Protein AF-A0AAX0WPV5-F1 (afdb_monomer)

Foldseek 3Di:
DVVVVVVVVVVVVVVVVVVVVVVVVVVVVVVVVLVVVVVVPPPPPLCLLVVCLVLLVVLLVLDDVVVSCPQSVQLSVLSVVSVVLSVVLVVDDDPVVNVVSVVVNVVSLVSNLPSCADQNWWRQPQLLSLCVRCVVPVPSSVVSQVSNCVSQNWWWWWAWDADPNWIWTKIAGPAQVVLVVLCVQLVVVVVVPAWDDDGRIITATWDQDPVRWTKGADPDLSSQVSNCLQQVVVSRVQWDDDSPGRMITGPDNCSPVVVSPGIIIGRGPLRRLLVQLLSQLLVLLVQCPVQPDCSHVVNHPPQVSLVSSLVSDPDPSADSVRSSVSSSVNNPDD

Nearest PDB structures (foldseek):
  2gsc-assembly1_D  TM=6.175E-01  e=5.224E+00  Xanthomonas campestris pv. campestris
  1qvx-assembly1_A  TM=4.210E-01  e=8.343E+00  Gallus gallus

Solvent-accessible surface area (backbone atoms only — not comparable to full-atom values): 17844 Å² total; per-residue (Å²): 123,75,68,61,56,55,51,51,52,50,52,51,50,49,52,49,50,50,48,50,46,49,49,49,47,51,46,48,47,44,50,51,48,44,52,53,40,62,74,66,57,70,86,63,46,87,52,59,69,48,74,42,50,66,57,54,49,56,52,44,74,64,38,60,74,81,64,23,59,78,58,50,46,58,51,53,52,44,41,51,50,49,48,52,54,41,58,53,57,78,73,59,92,48,77,67,60,52,53,55,51,52,50,52,49,51,55,46,51,51,51,44,37,53,65,55,32,46,84,88,43,27,31,40,64,54,54,47,50,42,53,70,67,22,66,93,36,65,65,62,33,52,53,52,53,48,50,47,32,73,63,64,28,52,57,33,34,38,26,52,40,79,55,98,90,43,40,22,44,32,39,37,36,88,38,54,68,61,37,51,52,48,31,64,72,31,46,53,68,76,50,62,92,63,53,49,77,55,86,33,28,41,32,39,58,31,47,69,45,98,84,67,26,54,28,36,72,42,98,35,46,67,41,39,51,40,44,34,58,57,45,40,33,74,84,47,66,47,51,47,66,54,91,92,42,32,43,42,30,42,64,56,70,63,37,72,38,54,90,78,65,37,49,48,24,31,38,21,60,40,59,36,42,49,51,48,16,45,50,47,12,41,54,50,31,48,36,22,68,68,58,77,50,77,55,2,64,90,71,31,60,66,70,59,54,27,48,53,11,26,59,65,41,88,57,82,68,53,53,72,69,54,35,40,52,53,9,43,54,43,59,74,50,134

Sequence (334 aa):
MVFQINVINKIAQWKVLDIIRLVLIELSYSFKVIRNLMDDTKLYSKSWITTYEPDLFALLHRLPHKSANSRIRPVLNIVRQIASAQTALSDSVTSELNTAHQKLLNDLYEQLRTSLTENNYGSTWFTRIIEGYCSGDHVLYKRLSHFIQGAIGPVIKLSECVRDKNKSLAIEFPDQEMRDIFLHRSGLNKETDSIILHENSVYLPAFLSKNQQLAVTFSTIKSKDNFIYLLNLDKTRLVASNTDDCTLYINDRRIHDTASKFHIAVLCPYFAERLKIQYVSHMLAQAYRDGTGFFSQTKFPIELAVKIASDASSSEAISMDEKTQIASYSFHRP

Radius of gyration: 24.56 Å; Cα contacts (8 Å, |Δi|>4): 423; chains: 1; bounding box: 92×39×59 Å

Organism: NCBI:txid28082

Seconda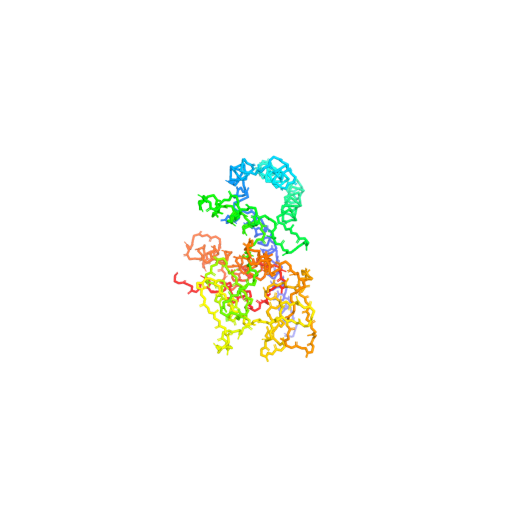ry structure (DSSP, 8-state):
-HHHHHHHHHHHHHHHHHHHHHHHHHHHHHHHHHHHHHTT-TTS-TTGGGGGHHHHHHHHHHS-HHHHHHHHHHHHHHHHHHHHHHHHHHT---HHHHHHHHHHHHHHHHHHHHHT-BTTTB-HHHHHHHHHHHTT-HHHHHHHHHHHHHHH--EEEEEEEEETTEEEEEEE-SSHHHHHHHHHHHSGGG-TTT-EEETTEEEEEEEE-TTS-EEEE-SSHHHHHHHHHHTT-TTTT-EEE-TT-SEEEE--GGGG-TTTT--EEEE-HHHHHHHHHHHHHHHHHHHHHTSSSTTSTTTS-HHHHHHHHHHT---TTS-HHHHHHHHHHHHT--

Mean predicted aligned error: 11.88 Å

pLDDT: mean 75.96, std 18.1, range [29.17, 94.94]

Structure (mmCIF, N/CA/C/O backbone):
data_AF-A0AAX0WPV5-F1
#
_entry.id   AF-A0AAX0WPV5-F1
#
loop_
_atom_site.group_PDB
_atom_site.id
_atom_site.type_symbol
_atom_site.label_atom_id
_atom_site.l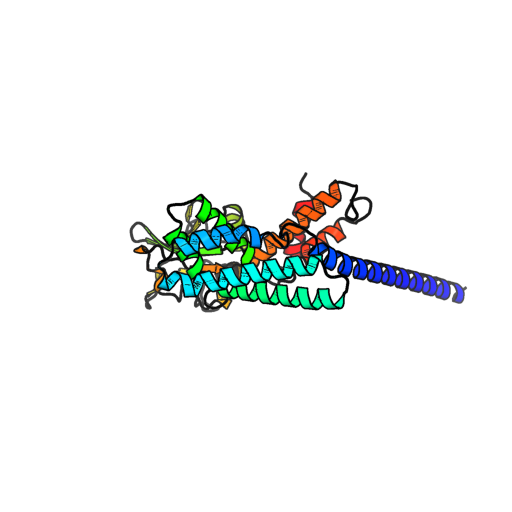abel_alt_id
_atom_site.label_comp_id
_atom_site.label_asym_id
_atom_site.label_entity_id
_atom_site.label_seq_id
_atom_site.pdbx_PDB_ins_code
_atom_site.Cartn_x
_atom_site.Cartn_y
_atom_site.Cartn_z
_atom_site.occupancy
_atom_site.B_iso_or_equiv
_atom_site.auth_seq_id
_atom_site.auth_comp_id
_atom_site.auth_asym_id
_atom_site.auth_atom_id
_atom_site.pdbx_PDB_model_num
ATOM 1 N N . MET A 1 1 ? 66.961 13.102 -8.261 1.00 42.97 1 MET A N 1
ATOM 2 C CA . MET A 1 1 ? 66.049 11.954 -8.034 1.00 42.97 1 MET A CA 1
ATOM 3 C C . MET A 1 1 ? 64.660 12.344 -7.501 1.00 42.97 1 MET A C 1
ATOM 5 O O . MET A 1 1 ? 63.698 11.684 -7.855 1.00 42.97 1 MET A O 1
ATOM 9 N N . VAL A 1 2 ? 64.506 13.434 -6.732 1.00 38.47 2 VAL A N 1
ATOM 10 C CA . VAL A 1 2 ? 63.206 13.858 -6.146 1.00 38.47 2 VAL A CA 1
ATOM 11 C C . VAL A 1 2 ? 62.229 14.505 -7.158 1.00 38.47 2 VAL A C 1
ATOM 13 O O . VAL A 1 2 ? 61.017 14.432 -6.986 1.00 38.47 2 VAL A O 1
ATOM 16 N N . PHE A 1 3 ? 62.718 15.071 -8.269 1.00 29.17 3 PHE A N 1
ATOM 17 C CA . PHE A 1 3 ? 61.868 15.736 -9.276 1.00 29.17 3 PHE A CA 1
ATOM 18 C C . PHE A 1 3 ? 61.110 14.772 -10.213 1.00 29.17 3 PHE A C 1
ATOM 20 O O . PHE A 1 3 ? 59.996 15.079 -10.629 1.00 29.17 3 PHE A O 1
ATOM 27 N N . GLN A 1 4 ? 61.661 13.588 -10.515 1.00 30.00 4 GLN A N 1
ATOM 28 C CA . GLN A 1 4 ? 61.007 12.613 -11.406 1.00 30.00 4 GLN A CA 1
ATOM 29 C C . GLN A 1 4 ? 59.853 11.860 -10.724 1.00 30.00 4 GLN A C 1
ATOM 31 O O . GLN A 1 4 ? 58.857 11.560 -11.376 1.00 30.00 4 GLN A O 1
ATOM 36 N N . ILE A 1 5 ? 59.924 11.640 -9.407 1.00 37.16 5 ILE A N 1
ATOM 37 C CA . ILE A 1 5 ? 58.858 10.972 -8.640 1.00 37.16 5 ILE A CA 1
ATOM 38 C C . ILE A 1 5 ? 57.610 11.868 -8.534 1.00 37.16 5 ILE A C 1
ATOM 40 O O . ILE A 1 5 ? 56.490 11.385 -8.675 1.00 37.16 5 ILE A O 1
ATOM 44 N N . ASN A 1 6 ? 57.782 13.188 -8.392 1.00 33.00 6 ASN A N 1
ATOM 45 C CA . ASN A 1 6 ? 56.657 14.132 -8.342 1.00 33.00 6 ASN A CA 1
ATOM 46 C C . ASN A 1 6 ? 55.953 14.322 -9.695 1.00 33.00 6 ASN A C 1
ATOM 48 O O . ASN A 1 6 ? 54.745 14.551 -9.723 1.00 33.00 6 ASN A O 1
ATOM 52 N N . VAL A 1 7 ? 56.674 14.199 -10.813 1.00 34.00 7 VAL A N 1
ATOM 53 C CA . VAL A 1 7 ? 56.083 14.267 -12.160 1.00 34.00 7 VAL A CA 1
ATOM 54 C C . VAL A 1 7 ? 55.335 12.973 -12.491 1.00 34.00 7 VAL A C 1
ATOM 56 O O . VAL A 1 7 ? 54.223 13.039 -13.005 1.00 34.00 7 VAL A O 1
ATOM 59 N N . ILE A 1 8 ? 55.866 11.807 -12.110 1.00 38.25 8 ILE A N 1
ATOM 60 C CA . ILE A 1 8 ? 55.182 10.517 -12.294 1.00 38.25 8 ILE A CA 1
ATOM 61 C C . ILE A 1 8 ? 53.931 10.422 -11.405 1.00 38.25 8 ILE A C 1
ATOM 63 O O . ILE A 1 8 ? 52.882 10.016 -11.898 1.00 38.25 8 ILE A O 1
ATOM 67 N N . ASN A 1 9 ? 53.983 10.893 -10.152 1.00 35.09 9 ASN A N 1
ATOM 68 C CA . ASN A 1 9 ? 52.801 10.952 -9.281 1.00 35.09 9 ASN A CA 1
ATOM 69 C C . ASN A 1 9 ? 51.746 11.958 -9.771 1.00 35.09 9 ASN A C 1
ATOM 71 O O . ASN A 1 9 ? 50.557 11.656 -9.705 1.00 35.09 9 ASN A O 1
ATOM 75 N N . LYS A 1 10 ? 52.143 13.112 -10.332 1.00 35.03 10 LYS A N 1
ATOM 76 C CA . LYS A 1 10 ? 51.195 14.055 -10.959 1.00 35.03 10 LYS A CA 1
ATOM 77 C C . LYS A 1 10 ? 50.574 13.504 -12.242 1.00 35.03 10 LYS A C 1
ATOM 79 O O . LYS A 1 10 ? 49.381 13.686 -12.442 1.00 35.03 10 LYS A O 1
ATOM 84 N N . ILE A 1 11 ? 51.340 12.809 -13.086 1.00 37.25 11 ILE A N 1
ATOM 85 C CA . ILE A 1 11 ? 50.827 12.176 -14.314 1.00 37.25 11 ILE A CA 1
ATOM 86 C C . ILE A 1 11 ? 49.910 10.992 -13.973 1.00 37.25 11 ILE A C 1
ATOM 88 O O . ILE A 1 11 ? 48.884 10.810 -14.626 1.00 37.25 11 ILE A O 1
ATOM 92 N N . ALA A 1 12 ? 50.224 10.220 -12.929 1.00 37.16 12 ALA A N 1
ATOM 93 C CA . ALA A 1 12 ? 49.352 9.165 -12.418 1.00 37.16 12 ALA A CA 1
ATOM 94 C C . ALA A 1 12 ? 48.056 9.738 -11.820 1.00 37.16 12 ALA A C 1
ATOM 96 O O . ALA A 1 12 ? 46.980 9.237 -12.125 1.00 37.16 12 ALA A O 1
ATOM 97 N N . GLN A 1 13 ? 48.127 10.833 -11.054 1.00 39.69 13 GLN A N 1
ATOM 98 C CA . GLN A 1 13 ? 46.942 11.524 -10.533 1.00 39.69 13 GLN A CA 1
ATOM 99 C C . GLN A 1 13 ? 46.086 12.155 -11.636 1.00 39.69 13 GLN A C 1
ATOM 101 O O . GLN A 1 13 ? 44.866 12.088 -11.545 1.00 39.69 13 GLN A O 1
ATOM 106 N N . TRP A 1 14 ? 46.688 12.714 -12.690 1.00 32.97 14 TRP A N 1
ATOM 107 C CA . TRP A 1 14 ? 45.954 13.240 -13.848 1.00 32.97 14 TRP A CA 1
ATOM 108 C C . TRP A 1 14 ? 45.282 12.130 -14.652 1.00 32.97 14 TRP A C 1
ATOM 110 O O . TRP A 1 14 ? 44.107 12.253 -14.967 1.00 32.97 14 TRP A O 1
ATOM 120 N N . LYS A 1 15 ? 45.961 10.998 -14.883 1.00 41.28 15 LYS A N 1
ATOM 121 C CA . LYS A 1 15 ? 45.339 9.823 -15.513 1.00 41.28 15 LYS A CA 1
ATOM 122 C C . LYS A 1 15 ? 44.215 9.234 -14.663 1.00 41.28 15 LYS A C 1
ATOM 124 O O . LYS A 1 15 ? 43.208 8.818 -15.216 1.00 41.28 15 LYS A O 1
ATOM 129 N N . VAL A 1 16 ? 44.346 9.228 -13.336 1.00 40.28 16 VAL A N 1
ATOM 130 C CA . VAL A 1 16 ? 43.274 8.794 -12.426 1.00 40.28 16 VAL A CA 1
ATOM 131 C C . VAL A 1 16 ? 42.113 9.789 -12.427 1.00 40.28 16 VAL A C 1
ATOM 133 O O . VAL A 1 16 ? 40.970 9.354 -12.451 1.00 40.28 16 VAL A O 1
ATOM 136 N N . LEU A 1 17 ? 42.361 11.101 -12.475 1.00 38.00 17 LEU A N 1
ATOM 137 C CA . LEU A 1 17 ? 41.306 12.111 -12.603 1.00 38.00 17 LEU A CA 1
ATOM 138 C C . LEU A 1 17 ? 40.612 12.072 -13.965 1.00 38.00 17 LEU A C 1
ATOM 140 O O . LEU A 1 17 ? 39.404 12.266 -14.007 1.00 38.00 17 LEU A O 1
ATOM 144 N N . ASP A 1 18 ? 41.337 11.792 -15.047 1.00 38.66 18 ASP A N 1
ATOM 145 C CA . ASP A 1 18 ? 40.772 11.625 -16.387 1.00 38.66 18 ASP A CA 1
ATOM 146 C C . ASP A 1 18 ? 40.001 10.312 -16.507 1.00 38.66 18 ASP A C 1
ATOM 148 O O . ASP A 1 18 ? 38.939 10.305 -17.116 1.00 38.66 18 ASP A O 1
ATOM 152 N N . ILE A 1 19 ? 40.451 9.231 -15.859 1.00 41.31 19 ILE A N 1
ATOM 153 C CA . ILE A 1 19 ? 39.684 7.984 -15.730 1.00 41.31 19 ILE A CA 1
ATOM 154 C C . ILE A 1 19 ? 38.452 8.207 -14.853 1.00 41.31 19 ILE A C 1
ATOM 156 O O . ILE A 1 19 ? 37.380 7.768 -15.227 1.00 41.31 19 ILE A O 1
ATOM 160 N N . ILE A 1 20 ? 38.545 8.933 -13.737 1.00 39.88 20 ILE A N 1
ATOM 161 C CA . ILE A 1 20 ? 37.387 9.275 -12.898 1.00 39.88 20 ILE A CA 1
ATOM 162 C C . ILE A 1 20 ? 36.438 10.212 -13.649 1.00 39.88 20 ILE A C 1
ATOM 164 O O . ILE A 1 20 ? 35.232 10.055 -13.525 1.00 39.88 20 ILE A O 1
ATOM 168 N N . ARG A 1 21 ? 36.935 11.148 -14.467 1.00 37.34 21 ARG A N 1
ATOM 169 C CA . ARG A 1 21 ? 36.109 11.989 -15.346 1.00 37.34 21 ARG A CA 1
ATOM 170 C C . ARG A 1 21 ? 35.470 11.183 -16.460 1.00 37.34 21 ARG A C 1
ATOM 172 O O . ARG A 1 21 ? 34.297 11.392 -16.705 1.00 37.34 21 ARG A O 1
ATOM 179 N N . LEU A 1 22 ? 36.192 10.270 -17.102 1.00 38.53 22 LEU A N 1
ATOM 180 C CA . LEU A 1 22 ? 35.651 9.359 -18.109 1.00 38.53 22 LEU A CA 1
ATOM 181 C C . LEU A 1 22 ? 34.633 8.416 -17.490 1.00 38.53 22 LEU A C 1
ATOM 183 O O . LEU A 1 22 ? 33.590 8.236 -18.084 1.00 38.53 22 LEU A O 1
ATOM 187 N N . VAL A 1 23 ? 34.870 7.913 -16.280 1.00 38.06 23 VAL A N 1
ATOM 188 C CA . VAL A 1 23 ? 33.927 7.104 -15.503 1.00 38.06 23 VAL A CA 1
ATOM 189 C C . VAL A 1 23 ? 32.752 7.950 -15.028 1.00 38.06 23 VAL A C 1
ATOM 191 O O . VAL A 1 23 ? 31.648 7.451 -15.032 1.00 38.06 23 VAL A O 1
ATOM 194 N N . LEU A 1 24 ? 32.909 9.230 -14.684 1.00 37.50 24 LEU A N 1
ATOM 195 C CA . LEU A 1 24 ? 31.797 10.132 -14.348 1.00 37.50 24 LEU A CA 1
ATOM 196 C C . LEU A 1 24 ? 31.027 10.598 -15.589 1.00 37.50 24 LEU A C 1
ATOM 198 O O . LEU A 1 24 ? 29.830 10.847 -15.500 1.00 37.50 24 LEU A O 1
ATOM 202 N N . ILE A 1 25 ? 31.677 10.707 -16.748 1.00 38.84 25 ILE A N 1
ATOM 203 C CA . ILE A 1 25 ? 31.059 11.003 -18.045 1.00 38.84 25 ILE A CA 1
ATOM 204 C C . ILE A 1 25 ? 30.333 9.763 -18.555 1.00 38.84 25 ILE A C 1
ATOM 206 O O . ILE A 1 25 ? 29.192 9.888 -18.958 1.00 38.84 25 ILE A O 1
ATOM 210 N N . GLU A 1 26 ? 30.923 8.576 -18.449 1.00 34.81 26 GLU A N 1
ATOM 211 C CA . GLU A 1 26 ? 30.300 7.274 -18.712 1.00 34.81 26 GLU A CA 1
ATOM 212 C C . GLU A 1 26 ? 29.212 6.965 -17.697 1.00 34.81 26 GLU A C 1
ATOM 214 O O . GLU A 1 26 ? 28.193 6.433 -18.089 1.00 34.81 26 GLU A O 1
ATOM 219 N N . LEU A 1 27 ? 29.356 7.329 -16.420 1.00 36.47 27 LEU A N 1
ATOM 220 C CA . LEU A 1 27 ? 28.308 7.186 -15.411 1.00 36.47 27 LEU A CA 1
ATOM 221 C C . LEU A 1 27 ? 27.224 8.229 -15.613 1.00 36.47 27 LEU A C 1
ATOM 223 O O . LEU A 1 27 ? 26.084 7.906 -15.362 1.00 36.47 27 LEU A O 1
ATOM 227 N N . SER A 1 28 ? 27.512 9.447 -16.075 1.00 33.16 28 SER A N 1
ATOM 228 C CA . SER A 1 28 ? 26.478 10.450 -16.377 1.00 33.16 28 SER A CA 1
ATOM 229 C C . SER A 1 28 ? 25.791 10.179 -17.710 1.00 33.16 28 SER A C 1
ATOM 231 O O . SER A 1 28 ? 24.582 10.360 -17.794 1.00 33.16 28 SER A O 1
ATOM 233 N N . TYR A 1 29 ? 26.503 9.655 -18.712 1.00 32.94 29 TYR A N 1
ATOM 234 C CA . TYR A 1 29 ? 25.915 9.064 -19.910 1.00 32.94 29 TYR A CA 1
ATOM 235 C C . TYR A 1 29 ? 25.139 7.818 -19.545 1.00 32.94 29 TYR A C 1
ATOM 237 O O . TYR A 1 29 ? 24.007 7.727 -19.967 1.00 32.94 29 TYR A O 1
ATOM 245 N N . SER A 1 30 ? 25.656 6.933 -18.698 1.00 34.72 30 SER A N 1
ATOM 246 C CA . SER A 1 30 ? 24.941 5.764 -18.195 1.00 34.72 30 SER A CA 1
ATOM 247 C C . SER A 1 30 ? 23.773 6.181 -17.328 1.00 34.72 30 SER A C 1
ATOM 249 O O . SER A 1 30 ? 22.752 5.565 -17.461 1.00 34.72 30 SER A O 1
ATOM 251 N N . PHE A 1 31 ? 23.814 7.246 -16.528 1.00 35.41 31 PHE A N 1
ATOM 252 C CA . PHE A 1 31 ? 22.669 7.754 -15.759 1.00 35.41 31 PHE A CA 1
ATOM 253 C C . PHE A 1 31 ? 21.648 8.431 -16.668 1.00 35.41 31 PHE A C 1
ATOM 255 O O . PHE A 1 31 ? 20.459 8.365 -16.396 1.00 35.41 31 PHE A O 1
ATOM 262 N N . LYS A 1 32 ? 22.080 9.062 -17.763 1.00 32.91 32 LYS A N 1
ATOM 263 C CA . LYS A 1 32 ? 21.205 9.650 -18.787 1.00 32.91 32 LYS A CA 1
ATOM 264 C C . LYS A 1 32 ? 20.606 8.569 -19.692 1.00 32.91 32 LYS A C 1
ATOM 266 O O . LYS A 1 32 ? 19.442 8.653 -20.044 1.00 32.91 32 LYS A O 1
ATOM 271 N N . VAL A 1 33 ? 21.371 7.523 -19.980 1.00 32.00 33 VAL A N 1
ATOM 272 C CA . VAL A 1 33 ? 21.002 6.305 -20.703 1.00 32.00 33 VAL A CA 1
ATOM 273 C C . VAL A 1 33 ? 20.174 5.396 -19.807 1.00 32.00 33 VAL A C 1
ATOM 275 O O . VAL A 1 33 ? 19.267 4.801 -20.333 1.00 32.00 33 VAL A O 1
ATOM 278 N N . ILE A 1 34 ? 20.376 5.359 -18.487 1.00 35.75 34 ILE A N 1
ATOM 279 C CA . ILE A 1 34 ? 19.562 4.688 -17.455 1.00 35.75 34 ILE A CA 1
ATOM 280 C C . ILE A 1 34 ? 18.308 5.501 -17.189 1.00 35.75 34 ILE A C 1
ATOM 282 O O . ILE A 1 34 ? 17.276 4.903 -16.976 1.00 35.75 34 ILE A O 1
ATOM 286 N N . ARG A 1 35 ? 18.332 6.836 -17.248 1.00 35.06 35 ARG A N 1
ATOM 287 C CA . ARG A 1 35 ? 17.113 7.657 -17.214 1.00 35.06 35 ARG A CA 1
ATOM 288 C C . ARG A 1 35 ? 16.289 7.434 -18.488 1.00 35.06 35 ARG A C 1
ATOM 290 O O . ARG A 1 35 ? 15.088 7.238 -18.385 1.00 35.06 35 ARG A O 1
ATOM 297 N N . ASN A 1 36 ? 16.942 7.336 -19.648 1.00 32.38 36 ASN A N 1
ATOM 298 C CA . ASN A 1 36 ? 16.298 6.981 -20.916 1.00 32.38 36 ASN A CA 1
ATOM 299 C C . ASN A 1 36 ? 15.910 5.485 -20.996 1.00 32.38 36 ASN A C 1
ATOM 301 O O . ASN A 1 36 ? 14.891 5.156 -21.580 1.00 32.38 36 ASN A O 1
ATOM 305 N N . LEU A 1 37 ? 16.656 4.575 -20.359 1.00 31.91 37 LEU A N 1
ATOM 306 C CA . LEU A 1 37 ? 16.320 3.151 -20.232 1.00 31.91 37 LEU A CA 1
ATOM 307 C C . LEU A 1 37 ? 15.259 2.943 -19.160 1.00 31.91 37 LEU A C 1
ATOM 309 O O . LEU A 1 37 ? 14.470 2.039 -19.320 1.00 31.91 37 LEU A O 1
ATOM 313 N N . MET A 1 38 ? 15.177 3.765 -18.112 1.00 33.25 38 MET A N 1
ATOM 314 C CA . MET A 1 38 ? 14.047 3.826 -17.171 1.00 33.25 38 MET A CA 1
ATOM 315 C C . MET A 1 38 ? 12.796 4.383 -17.844 1.00 33.25 38 MET A C 1
ATOM 317 O O . MET A 1 38 ? 11.688 4.034 -17.449 1.00 33.25 38 MET A O 1
ATOM 321 N N . ASP A 1 39 ? 12.964 5.196 -18.886 1.00 33.81 39 ASP A N 1
ATOM 322 C CA . ASP A 1 39 ? 11.876 5.567 -19.784 1.00 33.81 39 ASP A CA 1
ATOM 323 C C . ASP A 1 39 ? 11.448 4.419 -20.724 1.00 33.81 39 ASP A C 1
ATOM 325 O O . ASP A 1 39 ? 10.311 4.464 -21.201 1.00 33.81 39 ASP A O 1
ATOM 329 N N . ASP A 1 40 ? 12.285 3.380 -20.895 1.00 32.72 40 ASP A N 1
ATOM 330 C CA . ASP A 1 40 ? 12.083 2.214 -21.779 1.00 32.72 40 ASP A CA 1
ATOM 331 C C . ASP A 1 40 ? 12.004 0.834 -21.061 1.00 32.72 40 ASP A C 1
ATOM 333 O O . ASP A 1 40 ? 11.771 -0.196 -21.707 1.00 32.72 40 ASP A O 1
ATOM 337 N N . THR A 1 41 ? 12.137 0.754 -19.729 1.00 36.81 41 THR A N 1
ATOM 338 C CA . THR A 1 41 ? 12.151 -0.503 -18.954 1.00 36.81 41 THR A CA 1
ATOM 339 C C . THR A 1 41 ? 10.756 -0.871 -18.441 1.00 36.81 41 THR A C 1
ATOM 341 O O . THR A 1 41 ? 10.261 -0.476 -17.387 1.00 36.81 41 THR A O 1
ATOM 344 N N . LYS A 1 42 ? 10.112 -1.679 -19.276 1.00 42.50 42 LYS A N 1
ATOM 345 C CA . LYS A 1 42 ? 8.758 -2.230 -19.200 1.00 42.50 42 LYS A CA 1
ATOM 346 C C . LYS A 1 42 ? 8.497 -3.165 -17.992 1.00 42.50 42 LYS A C 1
ATOM 348 O O . LYS A 1 42 ? 8.613 -4.378 -18.141 1.00 42.50 42 LYS A O 1
ATOM 353 N N . LEU A 1 43 ? 8.018 -2.633 -16.857 1.00 34.56 43 LEU A N 1
ATOM 354 C CA . LEU A 1 43 ? 6.859 -3.199 -16.097 1.00 34.56 43 LEU A CA 1
ATOM 355 C C . LEU A 1 43 ? 5.753 -2.178 -15.911 1.00 34.56 43 LEU A C 1
ATOM 357 O O . LEU A 1 43 ? 4.622 -2.544 -15.618 1.00 34.56 43 LEU A O 1
ATOM 361 N N . TYR A 1 44 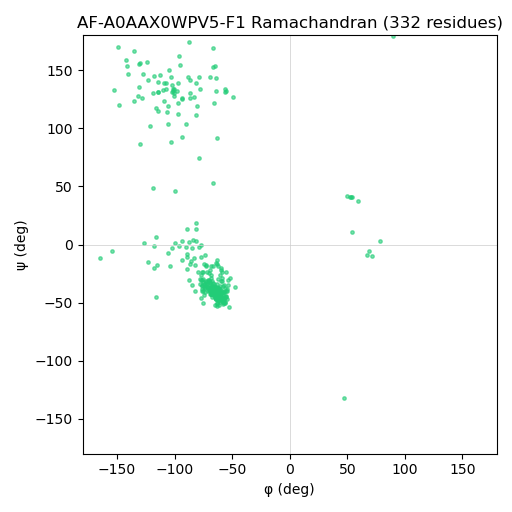? 6.053 -0.912 -16.143 1.00 41.75 44 TYR A N 1
ATOM 362 C CA . TYR A 1 44 ? 5.060 -0.005 -16.655 1.00 41.75 44 TYR A CA 1
ATOM 363 C C . TYR A 1 44 ? 5.413 0.151 -18.124 1.00 41.75 44 TYR A C 1
ATOM 365 O O . TYR A 1 44 ? 6.167 1.047 -18.494 1.00 41.75 44 TYR A O 1
ATOM 373 N N . SER A 1 45 ? 4.894 -0.728 -18.995 1.00 40.09 45 SER A N 1
ATOM 374 C CA . SER A 1 45 ? 4.697 -0.252 -20.366 1.00 40.09 45 SER A CA 1
ATOM 375 C C . SER A 1 45 ? 3.962 1.072 -20.204 1.00 40.09 45 SER A C 1
ATOM 377 O O . SER A 1 45 ? 2.988 1.118 -19.457 1.00 40.09 45 SER A O 1
ATOM 379 N N . LYS A 1 46 ? 4.437 2.168 -20.789 1.00 50.66 46 LYS A N 1
ATOM 380 C CA . LYS A 1 46 ? 3.723 3.452 -20.811 1.00 50.66 46 LYS A CA 1
ATOM 381 C C . LYS A 1 46 ? 2.446 3.309 -21.672 1.00 50.66 46 LYS A C 1
ATOM 383 O O . LYS A 1 46 ? 2.272 4.000 -22.653 1.00 50.66 46 LYS A O 1
ATOM 388 N N . SER A 1 47 ? 1.628 2.309 -21.367 1.00 54.94 47 SER A N 1
ATOM 389 C CA . SER A 1 47 ? 0.392 1.839 -21.985 1.00 54.94 47 SER A CA 1
ATOM 390 C C . SER A 1 47 ? -0.363 0.886 -21.041 1.00 54.94 47 SER A C 1
ATOM 392 O O . SER A 1 47 ? -1.522 0.583 -21.287 1.00 54.94 47 SER A O 1
ATOM 394 N N . TRP A 1 48 ? 0.239 0.414 -19.933 1.00 66.62 48 TRP A N 1
ATOM 395 C CA . TRP A 1 48 ? -0.423 -0.489 -18.981 1.00 66.62 48 TRP A CA 1
ATOM 396 C C . TRP A 1 48 ? -1.742 0.117 -18.492 1.00 66.62 48 TRP A C 1
ATOM 398 O O . TRP A 1 48 ? -2.756 -0.568 -18.402 1.00 66.62 48 TRP A O 1
ATOM 408 N N . ILE A 1 49 ? -1.748 1.432 -18.273 1.00 70.81 49 ILE A N 1
ATOM 409 C CA . ILE A 1 49 ? -2.902 2.162 -17.766 1.00 70.81 49 ILE A CA 1
ATOM 410 C C . ILE A 1 49 ? -4.057 2.228 -18.771 1.00 70.81 49 ILE A C 1
ATOM 412 O O . ILE A 1 49 ? -5.217 2.264 -18.370 1.00 70.81 49 ILE A O 1
ATOM 416 N N . THR A 1 50 ? -3.753 2.185 -20.072 1.00 69.38 50 THR A N 1
ATOM 417 C CA . THR A 1 50 ? -4.753 2.273 -21.145 1.00 69.38 50 THR A CA 1
ATOM 418 C C . THR A 1 50 ? -5.510 0.959 -21.315 1.00 69.38 50 THR A C 1
ATOM 420 O O . THR A 1 50 ? -6.672 0.965 -21.712 1.00 69.38 50 THR A O 1
ATOM 423 N N . THR A 1 51 ? -4.916 -0.164 -20.891 1.00 81.50 51 THR A N 1
ATOM 424 C CA . THR A 1 51 ? -5.594 -1.472 -20.864 1.00 81.50 51 THR A CA 1
ATOM 425 C C . THR A 1 51 ? -6.797 -1.522 -19.914 1.00 81.50 51 THR A C 1
ATOM 427 O O . THR A 1 51 ? -7.654 -2.387 -20.078 1.00 81.50 51 THR A O 1
ATOM 430 N N . TYR A 1 52 ? -6.914 -0.568 -18.980 1.00 83.88 52 TYR A N 1
ATOM 431 C CA . TYR A 1 52 ? -8.020 -0.487 -18.019 1.00 83.88 52 TYR A CA 1
ATOM 432 C C . TYR A 1 52 ? -9.150 0.448 -18.445 1.00 83.88 52 TYR A C 1
ATOM 434 O O . TYR A 1 52 ? -10.145 0.551 -17.729 1.00 83.88 52 TYR A O 1
ATOM 442 N N . GLU A 1 53 ? -9.054 1.116 -19.600 1.00 87.19 53 GLU A N 1
ATOM 443 C CA . GLU A 1 53 ? -10.153 1.947 -20.105 1.00 87.19 53 GLU A CA 1
ATOM 444 C C . GLU A 1 53 ? -11.480 1.159 -20.205 1.00 87.19 53 GLU A C 1
ATOM 446 O O . GLU A 1 53 ? -12.482 1.646 -19.668 1.00 87.19 53 GLU A O 1
ATOM 451 N N . PRO A 1 54 ? -11.524 -0.070 -20.768 1.00 89.56 54 PRO A N 1
ATOM 452 C CA . PRO A 1 54 ? -12.750 -0.871 -20.803 1.00 89.56 54 PRO A CA 1
ATOM 453 C C . PRO A 1 54 ? -13.296 -1.210 -19.410 1.00 89.56 54 PRO A C 1
ATOM 455 O O . PRO A 1 54 ? -14.510 -1.215 -19.208 1.00 89.56 54 PRO A O 1
ATOM 458 N N . ASP A 1 55 ? -12.417 -1.453 -18.435 1.00 90.50 55 ASP A N 1
ATOM 459 C CA . ASP A 1 55 ? -12.808 -1.775 -17.061 1.00 90.50 55 ASP A CA 1
ATOM 460 C C . ASP A 1 55 ? -13.389 -0.553 -16.334 1.00 90.50 55 ASP A C 1
ATOM 462 O O . ASP A 1 55 ? -14.401 -0.662 -15.637 1.00 90.50 55 ASP A O 1
ATOM 466 N N . LEU A 1 56 ? -12.808 0.634 -16.539 1.00 89.38 56 LEU A N 1
ATOM 467 C CA . LEU A 1 56 ? -13.342 1.895 -16.017 1.00 89.38 56 LEU A CA 1
ATOM 468 C C . LEU A 1 56 ? -14.696 2.240 -16.649 1.00 89.38 56 LEU A C 1
ATOM 470 O O . LEU A 1 56 ? -15.588 2.738 -15.958 1.00 89.38 56 LEU A O 1
ATOM 474 N N . PHE A 1 57 ? -14.886 1.933 -17.935 1.00 89.25 57 PHE A N 1
ATOM 475 C CA . PHE A 1 57 ? -16.192 2.021 -18.586 1.00 89.25 57 PHE A CA 1
ATOM 476 C C . PHE A 1 57 ? -17.202 1.041 -17.999 1.00 89.25 57 PHE A C 1
ATOM 478 O O . PHE A 1 57 ? -18.323 1.439 -17.679 1.00 89.25 57 PHE A O 1
ATOM 485 N N . ALA A 1 58 ? -16.815 -0.221 -17.815 1.00 89.50 58 ALA A N 1
ATOM 486 C CA . ALA A 1 58 ? -17.674 -1.226 -17.203 1.00 89.50 58 ALA A CA 1
ATOM 487 C C . ALA A 1 58 ? -18.111 -0.799 -15.792 1.00 89.50 58 ALA A C 1
ATOM 489 O O . ALA A 1 58 ? -19.286 -0.929 -15.449 1.00 89.50 58 ALA A O 1
ATOM 490 N N . LEU A 1 59 ? -17.200 -0.218 -15.002 1.00 88.94 59 LEU A N 1
ATOM 491 C CA . LEU A 1 59 ? -17.520 0.365 -13.700 1.00 88.94 59 LEU A CA 1
ATOM 492 C C . LEU A 1 59 ? -18.490 1.549 -13.822 1.00 88.94 59 LEU A C 1
ATOM 494 O O . LEU A 1 59 ? -19.472 1.615 -13.083 1.00 88.94 59 LEU A O 1
ATOM 498 N N . LEU A 1 60 ? -18.253 2.466 -14.766 1.00 88.06 60 LEU A N 1
ATOM 499 C CA . LEU A 1 60 ? -19.115 3.626 -15.004 1.00 88.06 60 LEU A CA 1
ATOM 500 C C . LEU A 1 60 ? -20.563 3.210 -15.311 1.00 88.06 60 LEU A C 1
ATOM 502 O O . LEU A 1 60 ? -21.491 3.826 -14.791 1.00 88.06 60 LEU A O 1
ATOM 506 N N . HIS A 1 61 ? -20.757 2.154 -16.107 1.00 86.69 61 HIS A N 1
ATOM 507 C CA . HIS A 1 61 ? -22.080 1.626 -16.459 1.00 86.69 61 HIS A CA 1
ATOM 508 C C . HIS A 1 61 ? -22.824 0.969 -15.289 1.00 86.69 61 HIS A C 1
ATOM 510 O O . HIS A 1 61 ? -24.049 0.877 -15.326 1.00 86.69 61 HIS A O 1
ATOM 516 N N . ARG A 1 62 ? -22.110 0.529 -14.247 1.00 86.75 62 ARG A N 1
ATOM 517 C CA . ARG A 1 62 ? -22.707 -0.070 -13.041 1.00 86.75 62 ARG A CA 1
ATOM 518 C C . ARG A 1 62 ? -23.121 0.961 -11.997 1.00 86.75 62 ARG A C 1
ATOM 520 O O . ARG A 1 62 ? -23.846 0.627 -11.063 1.00 86.75 62 ARG A O 1
ATOM 527 N N . LEU A 1 63 ? -22.656 2.200 -12.130 1.00 83.06 63 LEU A N 1
ATOM 528 C CA . LEU A 1 63 ? -22.901 3.252 -11.155 1.00 83.06 63 LEU A CA 1
ATOM 529 C C . LEU A 1 63 ? -24.203 4.018 -11.436 1.00 83.06 63 LEU A C 1
ATOM 531 O O . LEU A 1 63 ? -24.508 4.329 -12.589 1.00 83.06 63 LEU A O 1
ATOM 535 N N . PRO A 1 64 ? -24.938 4.444 -10.391 1.00 78.12 64 PRO A N 1
ATOM 536 C CA . PRO A 1 64 ? -26.070 5.350 -10.549 1.00 78.12 64 PRO A CA 1
ATOM 537 C C . PRO A 1 64 ? -25.643 6.645 -11.258 1.00 78.12 64 PRO A C 1
ATOM 539 O O . PRO A 1 64 ? -24.676 7.287 -10.833 1.00 78.12 64 PRO A O 1
ATOM 542 N N . HIS A 1 65 ? -26.389 7.079 -12.283 1.00 64.06 65 HIS A N 1
ATOM 543 C CA . HIS A 1 65 ? -26.023 8.188 -13.187 1.00 64.06 65 HIS A CA 1
ATOM 544 C C . HIS A 1 65 ? -25.523 9.477 -12.502 1.00 64.06 65 HIS A C 1
ATOM 546 O O . HIS A 1 65 ? -24.607 10.126 -13.013 1.00 64.06 65 HIS A O 1
ATOM 552 N N . LYS A 1 66 ? -26.081 9.859 -11.342 1.00 62.91 66 LYS A N 1
ATOM 553 C CA . LYS A 1 66 ? -25.644 11.052 -10.585 1.00 62.91 66 LYS A CA 1
ATOM 554 C C . LYS A 1 66 ? -24.278 10.878 -9.902 1.00 62.91 66 LYS A C 1
ATOM 556 O O . LYS A 1 66 ? -23.524 11.838 -9.808 1.00 62.91 66 LYS A O 1
ATOM 561 N N . SER A 1 67 ? -23.951 9.667 -9.451 1.00 59.31 67 SER A N 1
ATOM 562 C CA . SER A 1 67 ? -22.681 9.333 -8.782 1.00 59.31 67 SER A CA 1
ATOM 563 C C . SER A 1 67 ? -21.565 8.936 -9.757 1.00 59.31 67 SER A C 1
ATOM 565 O O . SER A 1 67 ? -20.396 9.231 -9.517 1.00 59.31 67 SER A O 1
ATOM 567 N N . ALA A 1 68 ? -21.934 8.335 -10.892 1.00 58.53 68 ALA A N 1
ATOM 568 C CA . ALA A 1 68 ? -21.024 7.903 -11.951 1.00 58.53 68 ALA A CA 1
ATOM 569 C C . ALA A 1 68 ? -20.268 9.086 -12.587 1.00 58.53 68 ALA A C 1
ATOM 571 O O . ALA A 1 68 ? -19.059 9.026 -12.824 1.00 58.53 68 ALA A O 1
ATOM 572 N N . ASN A 1 69 ? -20.987 10.188 -12.829 1.00 61.38 69 ASN A N 1
ATOM 573 C CA . ASN A 1 69 ? -20.491 11.318 -13.612 1.00 61.38 69 ASN A CA 1
ATOM 574 C C . ASN A 1 69 ? -19.436 12.172 -12.902 1.00 61.38 69 ASN A C 1
ATOM 576 O O . ASN A 1 69 ? -18.555 12.698 -13.576 1.00 61.38 69 ASN A O 1
ATOM 580 N N . SER A 1 70 ? -19.508 12.332 -11.579 1.00 70.81 70 SER A N 1
ATOM 581 C CA . SER A 1 70 ? -18.622 13.260 -10.863 1.00 70.81 70 SER A CA 1
ATOM 582 C C . SER A 1 70 ? -17.304 12.637 -10.410 1.00 70.81 70 SER A C 1
ATOM 584 O O . SER A 1 70 ? -16.357 13.376 -10.166 1.00 70.81 70 SER A O 1
ATOM 586 N N . ARG A 1 71 ? -17.222 11.303 -10.300 1.00 76.75 71 ARG A N 1
ATOM 587 C CA . ARG A 1 71 ? -16.060 10.632 -9.696 1.00 76.75 71 ARG A CA 1
ATOM 588 C C . ARG A 1 71 ? -15.268 9.734 -10.649 1.00 76.75 71 ARG A C 1
ATOM 590 O O . ARG A 1 71 ? -14.049 9.832 -10.686 1.00 76.75 71 ARG A O 1
ATOM 597 N N . ILE A 1 72 ? -15.928 8.906 -11.463 1.00 85.50 72 ILE A N 1
ATOM 598 C CA . ILE A 1 72 ? -15.231 7.990 -12.392 1.00 85.50 72 ILE A CA 1
ATOM 599 C C . ILE A 1 72 ? -14.874 8.671 -13.715 1.00 85.50 72 ILE A C 1
ATOM 601 O O . ILE A 1 72 ? -13.819 8.413 -14.287 1.00 85.50 72 ILE A O 1
ATOM 605 N N . ARG A 1 73 ? -15.721 9.584 -14.199 1.00 85.06 73 ARG A N 1
ATOM 606 C CA . ARG A 1 73 ? -15.494 10.283 -15.472 1.00 85.06 73 ARG A CA 1
ATOM 607 C C . ARG A 1 73 ? -14.196 11.111 -15.506 1.00 85.06 73 ARG A C 1
ATOM 609 O O . ARG A 1 73 ? -13.509 11.042 -16.523 1.00 85.06 73 ARG A O 1
ATOM 616 N N . PRO A 1 74 ? -13.805 11.833 -14.434 1.00 88.12 74 PRO A N 1
ATOM 617 C CA . PRO A 1 74 ? -12.493 12.478 -14.366 1.00 88.12 74 PRO A CA 1
ATOM 618 C C . PRO A 1 74 ? -11.333 11.482 -14.479 1.00 88.12 74 PRO A C 1
ATOM 620 O O . PRO A 1 74 ? -10.435 11.698 -15.285 1.00 88.12 74 PRO A O 1
ATOM 623 N N . VAL A 1 75 ? -11.396 10.357 -13.755 1.00 89.81 75 VAL A N 1
ATOM 624 C CA . VAL A 1 75 ? -10.381 9.286 -13.813 1.00 89.81 75 VAL A CA 1
ATOM 625 C C . VAL A 1 75 ? -10.239 8.754 -15.239 1.00 89.81 75 VAL A C 1
ATOM 627 O O . VAL A 1 75 ? -9.134 8.685 -15.769 1.00 89.81 75 VAL A O 1
ATOM 630 N N . LEU A 1 76 ? -11.361 8.452 -15.895 1.00 89.06 76 LEU A N 1
ATOM 631 C CA . LEU A 1 76 ? -11.389 7.987 -17.281 1.00 89.06 76 LEU A CA 1
ATOM 632 C C . LEU A 1 76 ? -10.771 9.011 -18.251 1.00 89.06 76 LEU A C 1
ATOM 634 O O . LEU A 1 76 ? -9.994 8.647 -19.131 1.00 89.06 76 LEU A O 1
ATOM 638 N N . ASN A 1 77 ? -11.094 10.296 -18.087 1.00 89.94 77 ASN A N 1
ATOM 639 C CA . ASN A 1 77 ? -10.530 11.362 -18.914 1.00 89.94 77 ASN A CA 1
ATOM 640 C C . ASN A 1 77 ? -9.013 11.483 -18.729 1.00 89.94 77 ASN A C 1
ATOM 642 O O . ASN A 1 77 ? -8.303 11.649 -19.718 1.00 89.94 77 ASN A O 1
ATOM 646 N N . ILE A 1 78 ? -8.514 11.361 -17.496 1.00 90.69 78 ILE A N 1
ATOM 647 C CA . ILE A 1 78 ? -7.074 11.380 -17.214 1.00 90.69 78 ILE A CA 1
ATOM 648 C C . ILE A 1 78 ? -6.387 10.181 -17.881 1.00 90.69 78 ILE A C 1
ATOM 650 O O . ILE A 1 78 ? -5.394 10.369 -18.577 1.00 90.69 78 ILE A O 1
ATOM 654 N N . VAL A 1 79 ? -6.944 8.968 -17.766 1.00 89.25 79 VAL A N 1
ATOM 655 C CA . VAL A 1 79 ? -6.397 7.761 -18.422 1.00 89.25 79 VAL A CA 1
ATOM 656 C C . VAL A 1 79 ? -6.297 7.936 -19.943 1.00 89.25 79 VAL A C 1
ATOM 658 O O . VAL A 1 79 ? -5.281 7.586 -20.540 1.00 89.25 79 VAL A O 1
ATOM 661 N N . ARG A 1 80 ? -7.301 8.553 -20.573 1.00 88.75 80 ARG A N 1
ATOM 662 C CA . ARG A 1 80 ? -7.290 8.862 -22.015 1.00 88.75 80 ARG A CA 1
ATOM 663 C C . ARG A 1 80 ? -6.252 9.911 -22.405 1.00 88.75 80 ARG A C 1
ATOM 665 O O . ARG A 1 80 ? -5.624 9.796 -23.457 1.00 88.75 80 ARG A O 1
ATOM 672 N N . GLN A 1 81 ? -6.065 10.932 -21.571 1.00 89.12 81 GLN A N 1
ATOM 673 C CA . GLN A 1 81 ? -5.023 11.938 -21.786 1.00 89.12 81 GLN A CA 1
ATOM 674 C C . GLN A 1 81 ? -3.631 11.319 -21.664 1.00 89.12 81 GLN A C 1
ATOM 676 O O . GLN A 1 81 ? -2.773 11.606 -22.495 1.00 89.12 81 GLN A O 1
ATOM 681 N N . ILE A 1 82 ? -3.433 10.409 -20.704 1.00 86.12 82 ILE A N 1
ATOM 682 C CA . ILE A 1 82 ? -2.194 9.637 -20.581 1.00 86.12 82 ILE A CA 1
ATOM 683 C C . ILE A 1 82 ? -1.966 8.805 -21.851 1.00 86.12 82 ILE A C 1
ATOM 685 O O . ILE A 1 82 ? -0.892 8.901 -22.435 1.00 86.12 82 ILE A O 1
ATOM 689 N N . ALA A 1 83 ? -2.979 8.078 -22.338 1.00 82.38 83 ALA A N 1
ATOM 690 C CA . ALA A 1 83 ? -2.888 7.297 -23.578 1.00 82.38 83 ALA A CA 1
ATOM 691 C C . ALA A 1 83 ? -2.458 8.150 -24.787 1.00 82.38 83 ALA A C 1
ATOM 693 O O . ALA A 1 83 ? -1.583 7.771 -25.570 1.00 82.38 83 ALA A O 1
ATOM 694 N N . SER A 1 84 ? -3.064 9.331 -24.914 1.00 82.25 84 SER A N 1
ATOM 695 C CA . SER A 1 84 ? -2.792 10.265 -26.008 1.00 82.25 84 SER A CA 1
ATOM 696 C C . SER A 1 84 ? -1.371 10.830 -25.918 1.00 82.25 84 SER A C 1
ATOM 698 O O . SER A 1 84 ? -0.645 10.838 -26.908 1.00 82.25 84 SER A O 1
ATOM 700 N N . ALA A 1 85 ? -0.942 11.240 -24.720 1.00 79.88 85 ALA A N 1
ATOM 701 C CA . ALA A 1 85 ? 0.404 11.757 -24.477 1.00 79.88 85 ALA A CA 1
ATOM 702 C C . ALA A 1 85 ? 1.492 10.686 -24.678 1.00 79.88 85 ALA A C 1
ATOM 704 O O . ALA A 1 85 ? 2.580 11.001 -25.153 1.00 79.88 85 ALA A O 1
ATOM 705 N N . GLN A 1 86 ? 1.198 9.421 -24.362 1.00 76.75 86 GLN A N 1
ATOM 706 C CA . GLN A 1 86 ? 2.103 8.290 -24.587 1.00 76.75 86 GLN A CA 1
ATOM 707 C C . GLN A 1 86 ? 2.296 7.991 -26.076 1.00 76.75 86 GLN A C 1
ATOM 709 O O . GLN A 1 86 ? 3.423 7.763 -26.504 1.00 76.75 86 GLN A O 1
ATOM 714 N N . THR A 1 87 ? 1.219 8.056 -26.862 1.00 73.38 87 THR A N 1
ATOM 715 C CA . THR A 1 87 ? 1.275 7.874 -28.324 1.00 73.38 87 THR A CA 1
ATOM 716 C C . THR A 1 87 ? 2.041 9.017 -28.998 1.00 73.38 87 THR A C 1
ATOM 718 O O . THR A 1 87 ? 2.830 8.793 -29.904 1.00 73.38 87 THR A O 1
ATOM 721 N N . ALA A 1 88 ? 1.877 10.252 -28.515 1.00 69.19 88 ALA A N 1
ATOM 722 C CA . ALA A 1 88 ? 2.621 11.398 -29.038 1.00 69.19 88 ALA A CA 1
ATOM 723 C C . ALA A 1 88 ? 4.131 11.336 -28.725 1.00 69.19 88 ALA A C 1
ATOM 725 O O . ALA A 1 88 ? 4.941 11.810 -29.519 1.00 69.19 88 ALA A O 1
ATOM 726 N N . LEU A 1 89 ? 4.520 10.738 -27.590 1.00 66.44 89 LEU A N 1
ATOM 727 C CA . LEU A 1 89 ? 5.924 10.590 -27.185 1.00 66.44 89 LEU A CA 1
ATOM 728 C C . LEU A 1 89 ? 6.688 9.585 -28.065 1.00 66.44 89 LEU A C 1
ATOM 730 O O . LEU A 1 89 ? 7.885 9.757 -28.276 1.00 66.44 89 LEU A O 1
ATOM 734 N N . SER A 1 90 ? 6.024 8.549 -28.593 1.00 60.88 90 SER A N 1
ATOM 735 C CA . SER A 1 90 ? 6.665 7.607 -29.525 1.00 60.88 90 SER A CA 1
ATOM 736 C C . SER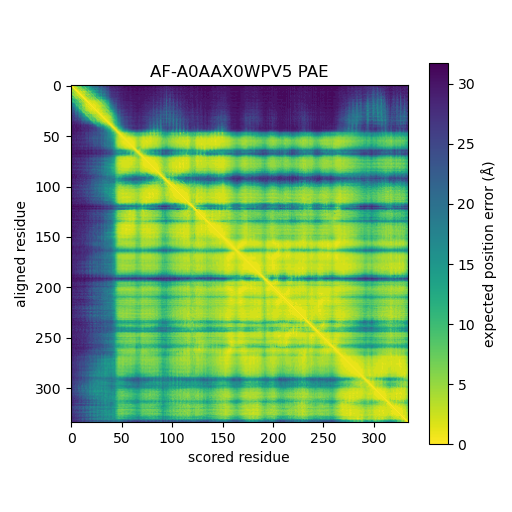 A 1 90 ? 7.006 8.231 -30.882 1.00 60.88 90 SER A C 1
ATOM 738 O O . SER A 1 90 ? 7.877 7.712 -31.577 1.00 60.88 90 SER A O 1
ATOM 740 N N . ASP A 1 91 ? 6.378 9.359 -31.221 1.00 55.75 91 ASP A N 1
ATOM 741 C CA . ASP A 1 91 ? 6.518 10.022 -32.519 1.00 55.75 91 ASP A CA 1
ATOM 742 C C . ASP A 1 91 ? 7.451 11.257 -32.474 1.00 55.75 91 ASP A C 1
ATOM 744 O O . ASP A 1 91 ? 7.709 11.878 -33.510 1.00 55.75 91 ASP A O 1
ATOM 748 N N . SER A 1 92 ? 7.982 11.646 -31.302 1.00 54.72 92 SER A N 1
ATOM 749 C CA . SER A 1 92 ? 8.757 12.889 -31.140 1.00 54.72 92 SER A CA 1
ATOM 750 C C . SER A 1 92 ? 10.278 12.720 -31.289 1.00 54.72 92 SER A C 1
ATOM 752 O O . SER A 1 92 ? 10.930 11.952 -30.586 1.00 54.72 92 SER A O 1
ATOM 754 N N . VAL A 1 93 ? 10.873 13.518 -32.187 1.00 54.31 93 VAL A N 1
ATOM 755 C CA . VAL A 1 93 ? 12.287 13.403 -32.614 1.00 54.31 93 VAL A CA 1
ATOM 756 C C . VAL A 1 93 ? 13.248 14.310 -31.818 1.00 54.31 93 VAL A C 1
ATOM 758 O O . VAL A 1 93 ? 14.463 14.129 -31.878 1.00 54.31 93 VAL A O 1
ATOM 761 N N . THR A 1 94 ? 12.753 15.289 -31.046 1.00 59.84 94 THR A N 1
ATOM 762 C CA . THR A 1 94 ? 13.605 16.312 -30.401 1.00 59.84 94 THR A CA 1
ATOM 763 C C . THR A 1 94 ? 13.617 16.248 -28.868 1.00 59.84 94 THR A C 1
ATOM 765 O O . THR A 1 94 ? 12.597 16.073 -28.202 1.00 59.84 94 THR A O 1
ATOM 768 N N . SER A 1 95 ? 14.805 16.458 -28.284 1.00 60.25 95 SER A N 1
ATOM 769 C CA . SER A 1 95 ? 15.064 16.364 -26.834 1.00 60.25 95 SER A CA 1
ATOM 770 C C . SER A 1 95 ? 14.234 17.331 -25.971 1.00 60.25 95 SER A C 1
ATOM 772 O O . SER A 1 95 ? 13.936 17.022 -24.815 1.00 60.25 95 SER A O 1
ATOM 774 N N . GLU A 1 96 ? 13.885 18.509 -26.491 1.00 61.91 96 GLU A N 1
ATOM 775 C CA . GLU A 1 96 ? 13.098 19.516 -25.763 1.00 61.91 96 GLU A CA 1
ATOM 776 C C . GLU A 1 96 ? 11.613 19.138 -25.703 1.00 61.91 96 GLU A C 1
ATOM 778 O O . GLU A 1 96 ? 10.992 19.243 -24.642 1.00 61.91 96 GLU A O 1
ATOM 783 N N . LEU A 1 97 ? 11.070 18.595 -26.802 1.00 62.88 97 LEU A N 1
ATOM 784 C CA . LEU A 1 97 ? 9.704 18.072 -26.844 1.00 62.88 97 LEU A CA 1
ATOM 785 C C . LEU A 1 97 ? 9.539 16.907 -25.864 1.00 62.88 97 LEU A C 1
ATOM 787 O O . LEU A 1 97 ? 8.540 16.857 -25.148 1.00 62.88 97 LEU A O 1
ATOM 791 N N . ASN A 1 98 ? 10.542 16.029 -25.774 1.00 67.81 98 ASN A N 1
ATOM 792 C CA . ASN A 1 98 ? 10.533 14.890 -24.852 1.00 67.81 98 ASN A CA 1
ATOM 793 C C . ASN A 1 98 ? 10.466 15.344 -23.386 1.00 67.81 98 ASN A C 1
ATOM 795 O O . ASN A 1 98 ? 9.729 14.766 -22.592 1.00 67.81 98 ASN A O 1
ATOM 799 N N . THR A 1 99 ? 11.169 16.423 -23.026 1.00 72.12 99 THR A N 1
ATOM 800 C CA . THR A 1 99 ? 11.153 16.958 -21.652 1.00 72.12 99 THR A CA 1
ATOM 801 C C . THR A 1 99 ? 9.786 17.550 -21.294 1.00 72.12 99 THR A C 1
ATOM 803 O O . THR A 1 99 ? 9.269 17.306 -20.202 1.00 72.12 99 THR A O 1
ATOM 806 N N . ALA A 1 100 ? 9.169 18.298 -22.216 1.00 74.19 100 ALA A N 1
ATOM 807 C CA . ALA A 1 100 ? 7.836 18.866 -22.018 1.00 74.19 100 ALA A CA 1
ATOM 808 C C . ALA A 1 100 ? 6.747 17.781 -21.920 1.00 74.19 100 ALA A C 1
ATOM 810 O O . ALA A 1 100 ? 5.888 17.854 -21.040 1.00 74.19 100 ALA A O 1
ATOM 811 N N . HIS A 1 101 ? 6.813 16.745 -22.762 1.00 75.88 101 HIS A N 1
ATOM 812 C CA . HIS A 1 101 ? 5.880 15.614 -22.717 1.00 75.88 101 HIS A CA 1
ATOM 813 C C . HIS A 1 101 ? 6.044 14.780 -21.445 1.00 75.88 101 HIS A C 1
ATOM 815 O O . HIS A 1 101 ? 5.047 14.400 -20.834 1.00 75.88 101 HIS A O 1
ATOM 821 N N . GLN A 1 102 ? 7.279 14.546 -20.994 1.00 76.38 102 GLN A N 1
ATOM 822 C CA . GLN A 1 102 ? 7.521 13.845 -19.735 1.00 76.38 102 GLN A CA 1
ATOM 823 C C . GLN A 1 102 ? 6.951 14.625 -18.543 1.00 76.38 102 GLN A C 1
ATOM 825 O O . GLN A 1 102 ? 6.358 14.035 -17.642 1.00 76.38 102 GLN A O 1
ATOM 830 N N . LYS A 1 103 ? 7.078 15.959 -18.552 1.00 81.81 103 LYS A N 1
ATOM 831 C CA . LYS A 1 103 ? 6.456 16.814 -17.535 1.00 81.81 103 LYS A CA 1
ATOM 832 C C . LYS A 1 103 ? 4.930 16.676 -17.545 1.00 81.81 103 LYS A C 1
ATOM 834 O O . LYS A 1 103 ? 4.353 16.434 -16.493 1.00 81.81 103 LYS A O 1
ATOM 839 N N . LEU A 1 104 ? 4.298 16.748 -18.720 1.00 85.62 104 LEU A N 1
ATOM 840 C CA . LEU A 1 104 ? 2.852 16.549 -18.863 1.00 85.62 104 LEU A CA 1
ATOM 841 C C . LEU A 1 104 ? 2.406 15.176 -18.336 1.00 85.62 104 LEU A C 1
ATOM 843 O O . LEU A 1 104 ? 1.414 15.087 -17.619 1.00 85.62 104 LEU A O 1
ATOM 847 N N . LEU A 1 105 ? 3.136 14.107 -18.667 1.00 82.62 105 LEU A N 1
ATOM 848 C CA . LEU A 1 105 ? 2.833 12.764 -18.171 1.00 82.62 105 LEU A CA 1
ATOM 849 C C . LEU A 1 105 ? 2.913 12.692 -16.646 1.00 82.62 105 LEU A C 1
ATOM 851 O O . LEU A 1 105 ? 2.007 12.145 -16.022 1.00 82.62 105 LEU A O 1
ATOM 855 N N . ASN A 1 106 ? 3.950 13.275 -16.043 1.00 81.88 106 ASN A N 1
ATOM 856 C CA . ASN A 1 106 ? 4.076 13.337 -14.587 1.00 81.88 106 ASN A CA 1
ATOM 857 C C . ASN A 1 106 ? 2.897 14.092 -13.953 1.00 81.88 106 ASN A C 1
ATOM 859 O O . ASN A 1 106 ? 2.303 13.598 -12.996 1.00 81.88 106 ASN A O 1
ATOM 863 N N . ASP A 1 107 ? 2.503 15.232 -14.529 1.00 85.81 107 ASP A N 1
ATOM 864 C CA . ASP A 1 107 ? 1.359 16.016 -14.054 1.00 85.81 107 ASP A CA 1
ATOM 865 C C . ASP A 1 107 ? 0.042 15.217 -14.154 1.00 85.81 107 ASP A C 1
ATOM 867 O O . ASP A 1 107 ? -0.799 15.280 -13.255 1.00 85.81 107 ASP A O 1
ATOM 871 N N . LEU A 1 108 ? -0.144 14.428 -15.219 1.00 88.19 108 LEU A N 1
ATOM 872 C CA . LEU A 1 108 ? -1.315 13.561 -15.393 1.00 88.19 108 LEU A CA 1
ATOM 873 C C . LEU A 1 108 ? -1.335 12.390 -14.403 1.00 88.19 108 LEU A C 1
ATOM 875 O O . LEU A 1 108 ? -2.397 12.063 -13.870 1.00 88.19 108 LEU A O 1
ATOM 879 N N . TYR A 1 109 ? -0.188 11.765 -14.125 1.00 83.62 109 TYR A N 1
ATOM 880 C CA . TYR A 1 109 ? -0.098 10.711 -13.112 1.00 83.62 109 TYR A CA 1
ATOM 881 C C . TYR A 1 109 ? -0.401 11.243 -11.708 1.00 83.62 109 TYR A C 1
ATOM 883 O O . TYR A 1 109 ? -1.124 10.590 -10.954 1.00 83.62 109 TYR A O 1
ATOM 891 N N . GLU A 1 110 ? 0.061 12.447 -11.369 1.00 83.25 110 GLU A N 1
ATOM 892 C CA . GLU A 1 110 ? -0.280 13.087 -10.092 1.00 83.25 110 GLU A CA 1
ATOM 893 C C . GLU A 1 110 ? -1.768 13.461 -10.007 1.00 83.25 110 GLU A C 1
ATOM 895 O O . GLU A 1 110 ? -2.411 13.248 -8.973 1.00 83.25 110 GLU A O 1
ATOM 900 N N . GLN A 1 111 ? -2.371 13.934 -11.103 1.00 87.06 111 GLN A N 1
ATOM 901 C CA . GLN A 1 111 ? -3.822 14.148 -11.170 1.00 87.06 111 GLN A CA 1
ATOM 902 C C . GLN A 1 111 ? -4.605 12.845 -10.989 1.00 87.06 111 GLN A C 1
ATOM 904 O O . GLN A 1 111 ? -5.620 12.826 -10.283 1.00 87.06 111 GLN A O 1
ATOM 909 N N . LEU A 1 112 ? -4.142 11.748 -11.595 1.00 86.81 112 LEU A N 1
ATOM 910 C CA . LEU A 1 112 ? -4.757 10.437 -11.426 1.00 86.81 112 LEU A CA 1
ATOM 911 C C . LEU A 1 112 ? -4.673 9.985 -9.969 1.00 86.81 112 LEU A C 1
ATOM 913 O O . LEU A 1 112 ? -5.687 9.605 -9.384 1.00 86.81 112 LEU A O 1
ATOM 917 N N . ARG A 1 113 ? -3.486 10.077 -9.365 1.00 81.56 113 ARG A N 1
ATOM 918 C CA . ARG A 1 113 ? -3.260 9.734 -7.960 1.00 81.56 113 ARG A CA 1
ATOM 919 C C . ARG A 1 113 ? -4.162 10.536 -7.029 1.00 81.56 113 ARG A C 1
ATOM 921 O O . ARG A 1 113 ? -4.805 9.966 -6.148 1.00 81.56 113 ARG A O 1
ATOM 928 N N . THR A 1 114 ? -4.251 11.843 -7.253 1.00 81.44 114 THR A N 1
ATOM 929 C CA . THR A 1 114 ? -5.124 12.737 -6.485 1.00 81.44 114 THR A CA 1
ATOM 930 C C . THR A 1 114 ? -6.589 12.353 -6.660 1.00 81.44 114 THR A C 1
ATOM 932 O O . THR A 1 114 ? -7.336 12.307 -5.689 1.00 81.44 114 THR A O 1
ATOM 935 N N . SER A 1 115 ? -7.001 12.000 -7.879 1.00 85.94 115 SER A N 1
ATOM 936 C CA . SER A 1 115 ? -8.372 11.564 -8.143 1.00 85.94 115 SER A CA 1
ATOM 937 C C . SER A 1 115 ? -8.695 10.264 -7.407 1.00 85.94 115 SER A C 1
ATOM 939 O O . SER A 1 115 ? -9.757 10.155 -6.810 1.00 85.94 115 SER A O 1
ATOM 941 N N . LEU A 1 116 ? -7.780 9.293 -7.379 1.00 82.69 116 LEU A N 1
ATOM 942 C CA . LEU A 1 116 ? -7.985 7.987 -6.739 1.00 82.69 116 LEU A CA 1
ATOM 943 C C . LEU A 1 116 ? -7.870 8.006 -5.200 1.00 82.69 116 LEU A C 1
ATOM 945 O O . LEU A 1 116 ? -8.045 6.964 -4.556 1.00 82.69 116 LEU A O 1
ATOM 949 N N . THR A 1 117 ? -7.602 9.167 -4.596 1.00 77.75 117 THR A N 1
ATOM 950 C CA . THR A 1 117 ? -7.419 9.334 -3.146 1.00 77.75 117 THR A CA 1
ATOM 951 C C . THR A 1 117 ? -8.376 10.374 -2.548 1.00 77.75 117 THR A C 1
ATOM 953 O O . THR A 1 117 ? -8.916 11.233 -3.235 1.00 77.75 117 THR A O 1
ATOM 956 N N . GLU A 1 118 ? -8.639 10.277 -1.244 1.00 73.06 118 GLU A N 1
ATOM 957 C CA . GLU A 1 118 ? -9.242 11.320 -0.412 1.00 73.06 118 GLU A CA 1
ATOM 958 C C . GLU A 1 118 ? -8.155 11.893 0.511 1.00 73.06 118 GLU A C 1
ATOM 960 O O . GLU A 1 118 ? -7.358 11.145 1.086 1.00 73.06 118 GLU A O 1
ATOM 965 N N . ASN A 1 119 ? -8.144 13.218 0.694 1.00 62.97 119 ASN A N 1
ATOM 966 C CA . ASN A 1 119 ? -7.263 13.912 1.647 1.00 62.97 119 ASN A CA 1
ATOM 967 C C . ASN A 1 119 ? -5.767 13.579 1.473 1.00 62.97 119 ASN A C 1
ATOM 969 O O . ASN A 1 119 ? -5.033 13.405 2.444 1.00 62.97 119 ASN A O 1
ATOM 973 N N . ASN A 1 120 ? -5.326 13.500 0.217 1.00 54.28 120 ASN A N 1
ATOM 974 C CA . ASN A 1 120 ? -3.947 13.297 -0.233 1.00 54.28 120 ASN A CA 1
ATOM 975 C C . ASN A 1 120 ? -3.281 11.942 0.067 1.00 54.28 120 ASN A C 1
ATOM 977 O O . ASN A 1 120 ? -2.216 11.717 -0.497 1.00 54.28 120 ASN A O 1
ATOM 981 N N . TYR A 1 121 ? -3.847 11.026 0.870 1.00 58.00 121 TYR A N 1
ATOM 982 C CA . TYR A 1 121 ? -3.140 9.770 1.223 1.00 58.00 121 TYR A CA 1
ATOM 983 C C . TYR A 1 121 ? -4.028 8.562 1.593 1.00 58.00 121 TYR A C 1
ATOM 985 O O . TYR A 1 121 ? -3.495 7.466 1.783 1.00 58.00 121 TYR A O 1
ATOM 993 N N . GLY A 1 122 ? -5.356 8.723 1.682 1.00 60.50 122 GLY A N 1
ATOM 994 C CA . GLY A 1 122 ? -6.293 7.605 1.864 1.00 60.50 122 GLY A CA 1
ATOM 995 C C . GLY A 1 122 ? -7.039 7.271 0.566 1.00 60.50 122 GLY A C 1
ATOM 996 O O . GLY A 1 122 ? -7.266 8.166 -0.231 1.00 60.50 122 GLY A O 1
ATOM 997 N N . SER A 1 123 ? -7.445 6.025 0.308 1.00 62.75 123 SER A N 1
ATOM 998 C CA . SER A 1 123 ? -8.204 5.638 -0.908 1.00 62.75 123 SER A CA 1
ATOM 999 C C . SER A 1 123 ? -9.585 5.063 -0.581 1.00 62.75 123 SER A C 1
ATOM 1001 O O . SER A 1 123 ? -9.967 3.984 -1.032 1.00 62.75 123 SER A O 1
ATOM 1003 N N . THR A 1 124 ? -10.354 5.748 0.264 1.00 66.94 124 THR A N 1
ATOM 1004 C CA . THR A 1 124 ? -11.607 5.171 0.768 1.00 66.94 124 THR A CA 1
ATOM 1005 C C . THR A 1 124 ? -12.713 5.161 -0.288 1.00 66.94 124 THR A C 1
ATOM 1007 O O . THR A 1 124 ? -13.484 4.213 -0.352 1.00 66.94 124 THR A O 1
ATOM 1010 N N . TRP A 1 125 ? -12.819 6.162 -1.167 1.00 77.69 125 TRP A N 1
ATOM 1011 C CA . TRP A 1 125 ? -13.968 6.220 -2.079 1.00 77.69 125 TRP A CA 1
ATOM 1012 C C . TRP A 1 125 ? -13.895 5.254 -3.260 1.00 77.69 125 TRP A C 1
ATOM 1014 O O . TRP A 1 125 ? -14.900 4.620 -3.580 1.00 77.69 125 TRP A O 1
ATOM 1024 N N . PHE A 1 126 ? -12.745 5.168 -3.933 1.00 79.69 126 PHE A N 1
ATOM 1025 C CA . PHE A 1 126 ? -12.630 4.405 -5.176 1.00 79.69 126 PHE A CA 1
ATOM 1026 C C . PHE A 1 126 ? -12.632 2.904 -4.878 1.00 79.69 126 PHE A C 1
ATOM 1028 O O . PHE A 1 126 ? -13.355 2.151 -5.529 1.00 79.69 126 PHE A O 1
ATOM 1035 N N . THR A 1 127 ? -11.935 2.486 -3.814 1.00 80.00 127 THR A N 1
ATOM 1036 C CA . THR A 1 127 ? -11.992 1.101 -3.322 1.00 80.00 127 THR A CA 1
ATOM 1037 C C . THR A 1 127 ? -13.408 0.710 -2.896 1.00 80.00 127 THR A C 1
ATOM 1039 O O . THR A 1 127 ? -13.892 -0.326 -3.339 1.00 80.00 127 THR A O 1
ATOM 1042 N N . ARG A 1 128 ? -14.136 1.571 -2.167 1.00 79.81 128 ARG A N 1
ATOM 1043 C CA . ARG A 1 128 ? -15.545 1.323 -1.804 1.00 79.81 128 ARG A CA 1
ATOM 1044 C C . ARG A 1 128 ? -16.478 1.228 -3.004 1.00 79.81 128 ARG A C 1
ATOM 1046 O O . ARG A 1 128 ? -17.416 0.439 -2.982 1.00 79.81 128 ARG A O 1
ATOM 1053 N N . ILE A 1 129 ? -16.263 2.038 -4.040 1.00 81.44 129 ILE A N 1
ATOM 1054 C CA . ILE A 1 129 ? -17.054 1.942 -5.270 1.00 81.44 129 ILE A CA 1
ATOM 1055 C C . ILE A 1 129 ? -16.810 0.595 -5.954 1.00 81.44 129 ILE A C 1
ATOM 1057 O O . ILE A 1 129 ? -17.765 -0.071 -6.343 1.00 81.44 129 ILE A O 1
ATOM 1061 N N . ILE A 1 130 ? -15.557 0.163 -6.063 1.00 84.81 130 ILE A N 1
ATOM 1062 C CA . ILE A 1 130 ? -15.237 -1.134 -6.664 1.00 84.81 130 ILE A CA 1
ATOM 1063 C C . ILE A 1 130 ? -15.815 -2.278 -5.826 1.00 84.81 130 ILE A C 1
ATOM 1065 O O . ILE A 1 130 ? -16.480 -3.153 -6.365 1.00 84.81 130 ILE A O 1
ATOM 1069 N N . GLU A 1 131 ? -15.645 -2.259 -4.507 1.00 81.88 131 GLU A N 1
ATOM 1070 C CA . GLU A 1 131 ? -16.205 -3.286 -3.624 1.00 81.88 131 GLU A CA 1
ATOM 1071 C C . GLU A 1 131 ? -17.738 -3.319 -3.664 1.00 81.88 131 GLU A C 1
ATOM 1073 O O . GLU A 1 131 ? -18.333 -4.391 -3.762 1.00 81.88 131 GLU A O 1
ATOM 1078 N N . GLY A 1 132 ? -18.390 -2.155 -3.646 1.00 82.00 132 GLY A N 1
ATOM 1079 C CA . GLY A 1 132 ? -19.848 -2.057 -3.653 1.00 82.00 132 GLY A CA 1
ATOM 1080 C C . GLY A 1 132 ? -20.480 -2.493 -4.975 1.00 82.00 132 GLY A C 1
ATOM 1081 O O . GLY A 1 132 ? -21.475 -3.215 -4.968 1.00 82.00 132 GLY A O 1
ATOM 1082 N N . TYR A 1 133 ? -19.899 -2.090 -6.109 1.00 85.19 133 TYR A N 1
ATOM 1083 C CA . TYR A 1 133 ? -20.509 -2.256 -7.437 1.00 85.19 133 TYR A CA 1
ATOM 1084 C C . TYR A 1 133 ? -19.867 -3.362 -8.295 1.00 85.19 133 TYR A C 1
ATOM 1086 O O . TYR A 1 133 ? -20.399 -3.712 -9.353 1.00 85.19 133 TYR A O 1
ATOM 1094 N N . CYS A 1 134 ? -18.755 -3.956 -7.851 1.00 85.38 134 CYS A N 1
ATOM 1095 C CA . CYS A 1 134 ? -18.112 -5.100 -8.510 1.00 85.38 134 CYS A CA 1
ATOM 1096 C C . CYS A 1 134 ? -18.094 -6.375 -7.655 1.00 85.38 134 CYS A C 1
ATOM 1098 O O . CYS A 1 134 ? -17.529 -7.367 -8.100 1.00 85.38 134 CYS A O 1
ATOM 1100 N N . SER A 1 135 ? -18.740 -6.405 -6.483 1.00 77.00 135 SER A N 1
ATOM 1101 C CA . SER A 1 135 ? -18.789 -7.596 -5.611 1.00 77.00 135 SER A CA 1
ATOM 1102 C C . SER A 1 135 ? -19.276 -8.874 -6.311 1.00 77.00 135 SER A C 1
ATOM 1104 O O . SER A 1 135 ? -18.773 -9.953 -6.012 1.00 77.00 135 SER A O 1
ATOM 1106 N N . GLY A 1 136 ? -20.210 -8.760 -7.262 1.00 81.62 136 GLY A N 1
ATOM 1107 C CA . GLY A 1 136 ? -20.718 -9.882 -8.065 1.00 81.62 136 GLY A CA 1
ATOM 1108 C C . GLY A 1 136 ? -19.889 -10.238 -9.308 1.00 81.62 136 GLY A C 1
ATOM 1109 O O . GLY A 1 136 ? -20.228 -11.188 -10.005 1.00 81.62 136 GLY A O 1
ATOM 1110 N N . ASP A 1 137 ? -18.825 -9.491 -9.614 1.00 89.19 137 ASP A N 1
ATOM 1111 C CA . ASP A 1 137 ? -17.913 -9.755 -10.733 1.00 89.19 137 ASP A CA 1
ATOM 1112 C C . ASP A 1 137 ? -16.467 -9.718 -10.236 1.00 89.19 137 ASP A C 1
ATOM 1114 O O . ASP A 1 137 ? -15.773 -8.696 -10.291 1.00 89.19 137 ASP A O 1
ATOM 1118 N N . HIS A 1 138 ? -16.014 -10.868 -9.743 1.00 86.88 138 HIS A N 1
ATOM 1119 C CA . HIS A 1 138 ? -14.681 -11.027 -9.172 1.00 86.88 138 HIS A CA 1
ATOM 1120 C C . HIS A 1 138 ? -13.554 -10.720 -10.167 1.00 86.88 138 HIS A C 1
ATOM 1122 O O . HIS A 1 138 ? -12.466 -10.317 -9.752 1.00 86.88 138 HIS A O 1
ATOM 1128 N N . VAL A 1 139 ? -13.795 -10.881 -11.473 1.00 89.81 139 VAL A N 1
ATOM 1129 C CA . VAL A 1 139 ? -12.779 -10.628 -12.497 1.00 89.81 139 VAL A CA 1
ATOM 1130 C C . VAL A 1 139 ? -12.598 -9.125 -12.691 1.00 89.81 139 VAL A C 1
ATOM 1132 O O . VAL A 1 139 ? -11.468 -8.638 -12.620 1.00 89.81 139 VAL A O 1
ATOM 1135 N N . LEU A 1 140 ? -13.694 -8.382 -12.880 1.00 88.94 140 LEU A N 1
ATOM 1136 C CA . LEU A 1 140 ? -13.645 -6.924 -12.992 1.00 88.94 140 LEU A CA 1
ATOM 1137 C C . LEU A 1 140 ? -13.108 -6.290 -11.705 1.00 88.94 140 LEU A C 1
ATOM 1139 O O . LEU A 1 140 ? -12.255 -5.407 -11.775 1.00 88.94 140 LEU A O 1
ATOM 1143 N N . TYR A 1 141 ? -13.551 -6.781 -10.542 1.00 88.44 141 TYR A N 1
ATOM 1144 C CA . TYR A 1 141 ? -13.022 -6.368 -9.242 1.00 88.44 141 TYR A CA 1
ATOM 1145 C C . TYR A 1 141 ? -11.495 -6.496 -9.206 1.00 88.44 141 TYR A C 1
ATOM 1147 O O . TYR A 1 141 ? -10.802 -5.512 -8.963 1.00 88.44 141 TYR A O 1
ATOM 1155 N N . LYS A 1 142 ? -10.956 -7.678 -9.540 1.00 86.12 142 LYS A N 1
ATOM 1156 C CA . LYS A 1 142 ? -9.510 -7.936 -9.510 1.00 86.12 142 LYS A CA 1
ATOM 1157 C C . LYS A 1 142 ? -8.733 -7.021 -10.460 1.00 86.12 142 LYS A C 1
ATOM 1159 O O . LYS A 1 142 ? -7.687 -6.502 -10.073 1.00 86.12 142 LYS A O 1
ATOM 1164 N N . ARG A 1 143 ? -9.228 -6.801 -11.684 1.00 88.62 143 ARG A N 1
ATOM 1165 C CA . ARG A 1 143 ? -8.564 -5.909 -12.651 1.00 88.62 143 ARG A CA 1
ATOM 1166 C C . ARG A 1 143 ? -8.584 -4.452 -12.191 1.00 88.62 143 ARG A C 1
ATOM 1168 O O . ARG A 1 143 ? -7.550 -3.794 -12.237 1.00 88.62 143 ARG A O 1
ATOM 1175 N N . LEU A 1 144 ? -9.706 -3.967 -11.664 1.00 88.25 144 LEU A N 1
ATOM 1176 C CA . LEU A 1 144 ? -9.802 -2.610 -11.119 1.00 88.25 144 LEU A CA 1
ATOM 1177 C C . LEU A 1 144 ? -8.957 -2.425 -9.848 1.00 88.25 144 LEU A C 1
ATOM 1179 O O . LEU A 1 144 ? -8.344 -1.374 -9.673 1.00 88.25 144 LEU A O 1
ATOM 1183 N N . SER A 1 145 ? -8.854 -3.440 -8.986 1.00 83.62 145 SER A N 1
ATOM 1184 C CA . SER A 1 145 ? -7.915 -3.431 -7.857 1.00 83.62 145 SER A CA 1
ATOM 1185 C C . SER A 1 145 ? -6.464 -3.347 -8.331 1.00 83.62 145 SER A C 1
ATOM 1187 O O . SER A 1 145 ? -5.690 -2.571 -7.774 1.00 83.62 145 SER A O 1
ATOM 1189 N N . HIS A 1 146 ? -6.101 -4.083 -9.385 1.00 83.06 146 HIS A N 1
ATOM 1190 C CA . HIS A 1 146 ? -4.764 -4.012 -9.974 1.00 83.06 146 HIS A CA 1
ATOM 1191 C C . HIS A 1 146 ? -4.486 -2.640 -10.609 1.00 83.06 146 HIS A C 1
ATOM 1193 O O . HIS A 1 146 ? -3.400 -2.096 -10.429 1.00 83.06 146 HIS A O 1
ATOM 1199 N N . PHE A 1 147 ? -5.484 -2.029 -11.258 1.00 85.75 147 PHE A N 1
ATOM 1200 C CA . PHE A 1 147 ? -5.399 -0.651 -11.745 1.00 85.75 147 PHE A CA 1
ATOM 1201 C C . PHE A 1 147 ? -5.068 0.343 -10.626 1.00 85.75 147 PHE A C 1
ATOM 1203 O O . PHE A 1 147 ? -4.132 1.128 -10.767 1.00 85.75 147 PHE A O 1
ATOM 1210 N N . ILE A 1 148 ? -5.790 0.286 -9.499 1.00 82.00 148 ILE A N 1
ATOM 1211 C CA . ILE A 1 148 ? -5.501 1.141 -8.337 1.00 82.00 148 ILE A CA 1
ATOM 1212 C C . ILE A 1 148 ? -4.070 0.911 -7.867 1.00 82.00 148 ILE A C 1
ATOM 1214 O O . ILE A 1 148 ? -3.313 1.865 -7.717 1.00 82.00 148 ILE A O 1
ATOM 1218 N N . GLN A 1 149 ? -3.692 -0.351 -7.655 1.00 78.69 149 GLN A N 1
ATOM 1219 C CA . GLN A 1 149 ? -2.376 -0.687 -7.120 1.00 78.69 149 GLN A CA 1
ATOM 1220 C C . GLN A 1 149 ? -1.241 -0.222 -8.035 1.00 78.69 149 GLN A C 1
ATOM 1222 O O . GLN A 1 149 ? -0.234 0.276 -7.541 1.00 78.69 149 GLN A O 1
ATOM 1227 N N . GLY A 1 150 ? -1.416 -0.305 -9.355 1.00 75.19 150 GLY A N 1
ATOM 1228 C CA . GLY A 1 150 ? -0.454 0.247 -10.306 1.00 75.19 150 GLY A CA 1
ATOM 1229 C C . GLY A 1 150 ? -0.420 1.780 -10.315 1.00 75.19 150 GLY A C 1
ATOM 1230 O O . GLY A 1 150 ? 0.635 2.366 -10.533 1.00 75.19 150 GLY A O 1
ATOM 1231 N N . ALA A 1 151 ? -1.552 2.447 -10.064 1.00 78.12 151 ALA A N 1
ATOM 1232 C CA . ALA A 1 151 ? -1.650 3.905 -10.139 1.00 78.12 151 ALA A CA 1
ATOM 1233 C C . ALA A 1 151 ? -1.151 4.609 -8.869 1.00 78.12 151 ALA A C 1
ATOM 1235 O O . ALA A 1 151 ? -0.512 5.656 -8.956 1.00 78.12 151 ALA A O 1
ATOM 1236 N N . ILE A 1 152 ? -1.461 4.066 -7.688 1.00 75.00 152 ILE A N 1
ATOM 1237 C CA . ILE A 1 152 ? -1.187 4.721 -6.396 1.00 75.00 152 ILE A CA 1
ATOM 1238 C C . ILE A 1 152 ? -0.400 3.849 -5.411 1.00 75.00 152 ILE A C 1
ATOM 1240 O O . ILE A 1 152 ? -0.096 4.301 -4.307 1.00 75.00 152 ILE A O 1
ATOM 1244 N N . GLY A 1 153 ? -0.023 2.636 -5.817 1.00 77.00 153 GLY A N 1
ATOM 1245 C CA . GLY A 1 153 ? 0.699 1.674 -4.993 1.00 77.00 153 GLY A CA 1
ATOM 1246 C C . GLY A 1 153 ? -0.214 0.748 -4.180 1.00 77.00 153 GLY A C 1
ATOM 1247 O O . GLY A 1 153 ? -1.443 0.852 -4.240 1.00 77.00 153 GLY A O 1
ATOM 1248 N N . PRO A 1 154 ? 0.382 -0.175 -3.405 1.00 80.88 154 PRO A N 1
ATOM 1249 C CA . PRO A 1 154 ? -0.352 -1.110 -2.562 1.00 80.88 154 PRO A CA 1
ATOM 1250 C C . PRO A 1 154 ? -1.289 -0.398 -1.585 1.00 80.88 154 PRO A C 1
ATOM 1252 O O . PRO A 1 154 ? -0.901 0.556 -0.907 1.00 80.88 154 PRO A O 1
ATOM 1255 N N . VAL A 1 155 ? -2.521 -0.898 -1.505 1.00 84.06 155 VAL A N 1
ATOM 1256 C CA . VAL A 1 155 ? -3.561 -0.367 -0.623 1.00 84.06 155 VAL A CA 1
ATOM 1257 C C . VAL A 1 155 ? -3.746 -1.314 0.551 1.00 84.06 155 VAL A C 1
ATOM 1259 O O . VAL A 1 155 ? -4.117 -2.468 0.354 1.00 84.06 155 VAL A O 1
ATOM 1262 N N . ILE A 1 156 ? -3.518 -0.814 1.763 1.00 89.50 156 ILE A N 1
ATOM 1263 C CA . ILE A 1 156 ? -3.771 -1.549 3.007 1.00 89.50 156 ILE A CA 1
ATOM 1264 C C . ILE A 1 156 ? -5.089 -1.047 3.582 1.00 89.50 156 ILE A C 1
ATOM 1266 O O . ILE A 1 156 ? -5.321 0.161 3.624 1.00 89.50 156 ILE A O 1
ATOM 1270 N N . LYS A 1 157 ? -5.971 -1.947 4.015 1.00 90.56 157 LYS A N 1
ATOM 1271 C CA . LYS A 1 157 ? -7.269 -1.559 4.580 1.00 90.56 157 LYS A CA 1
ATOM 1272 C C . LYS A 1 157 ? -7.230 -1.649 6.096 1.00 90.56 157 LYS 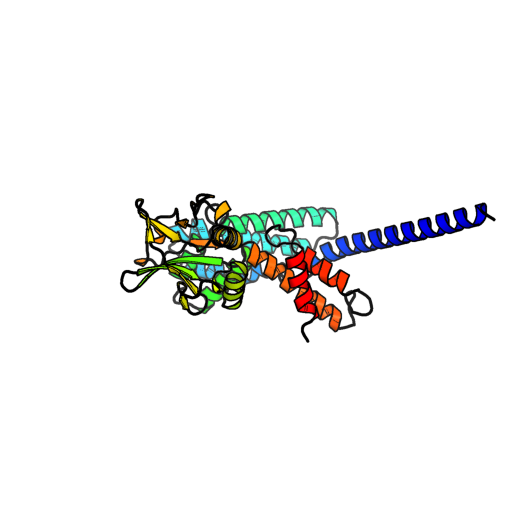A C 1
ATOM 1274 O O . LYS A 1 157 ? -6.832 -2.668 6.650 1.00 90.56 157 LYS A O 1
ATOM 1279 N N . LEU A 1 158 ? -7.685 -0.591 6.754 1.00 92.06 158 LEU A N 1
ATOM 1280 C CA . LEU A 1 158 ? -7.860 -0.521 8.199 1.00 92.06 158 LEU A CA 1
ATOM 1281 C C . LEU A 1 158 ? -9.352 -0.520 8.520 1.00 92.06 158 LEU A C 1
ATOM 1283 O O . LEU A 1 158 ? -10.079 0.347 8.040 1.00 92.06 158 LEU A O 1
ATOM 1287 N N . SER A 1 159 ? -9.821 -1.459 9.331 1.00 92.50 159 SER A N 1
ATOM 1288 C CA . SER A 1 159 ? -11.229 -1.528 9.745 1.00 92.50 159 SER A CA 1
ATOM 1289 C C . SER A 1 159 ? -11.362 -1.968 11.199 1.00 92.50 159 SER A C 1
ATOM 1291 O O . SER A 1 159 ? -10.448 -2.568 11.766 1.00 92.50 159 SER A O 1
ATOM 1293 N N . GLU A 1 160 ? -12.497 -1.663 11.826 1.00 93.94 160 GLU A N 1
ATOM 1294 C CA . GLU A 1 160 ? -12.847 -2.294 13.095 1.00 93.94 160 GLU A CA 1
ATOM 1295 C C . GLU A 1 160 ? -13.380 -3.709 12.833 1.00 93.94 160 GLU A C 1
ATOM 1297 O O . GLU A 1 160 ? -14.251 -3.921 11.991 1.00 93.94 160 GLU A O 1
ATOM 1302 N N . CYS A 1 161 ? -12.903 -4.680 13.606 1.00 91.62 161 CYS A N 1
ATOM 1303 C CA . CYS A 1 161 ? -13.508 -5.999 13.705 1.00 91.62 161 CYS A CA 1
ATOM 1304 C C . CYS A 1 161 ? -14.055 -6.198 15.120 1.00 91.62 161 CYS A C 1
ATOM 1306 O O . CYS A 1 161 ? -13.350 -5.955 16.099 1.00 91.62 161 CYS A O 1
ATOM 1308 N N . VAL A 1 162 ? -15.305 -6.653 15.230 1.00 89.94 162 VAL A N 1
ATOM 1309 C CA . VAL A 1 162 ? -15.927 -7.005 16.511 1.00 89.94 162 VAL A CA 1
ATOM 1310 C C . VAL A 1 162 ? -16.246 -8.495 16.506 1.00 89.94 162 VAL A C 1
ATOM 1312 O O . VAL A 1 162 ? -17.052 -8.951 15.697 1.00 89.94 162 VAL A O 1
ATOM 1315 N N . ARG A 1 163 ? -15.625 -9.252 17.414 1.00 83.75 163 ARG A N 1
ATOM 1316 C CA . ARG A 1 163 ? -15.903 -10.680 17.639 1.00 83.75 163 ARG A CA 1
ATOM 1317 C C . ARG A 1 163 ? -16.081 -10.919 19.129 1.00 83.75 163 ARG A C 1
ATOM 1319 O O . ARG A 1 163 ? -15.250 -10.482 19.915 1.00 83.75 163 ARG A O 1
ATOM 1326 N N . ASP A 1 164 ? -17.181 -11.558 19.521 1.00 81.50 164 ASP A N 1
ATOM 1327 C CA . ASP A 1 164 ? -17.465 -11.931 20.916 1.00 81.50 164 ASP A CA 1
ATOM 1328 C C . ASP A 1 164 ? -17.283 -10.784 21.928 1.00 81.50 164 ASP A C 1
ATOM 1330 O O . ASP A 1 164 ? -16.748 -10.963 23.018 1.00 81.50 164 ASP A O 1
ATOM 1334 N N . LYS A 1 165 ? -17.743 -9.579 21.553 1.00 81.00 165 LYS A N 1
ATOM 1335 C CA . LYS A 1 165 ? -17.602 -8.303 22.294 1.00 81.00 165 LYS A CA 1
ATOM 1336 C C . LYS A 1 165 ? -16.180 -7.732 22.370 1.00 81.00 165 LYS A C 1
ATOM 1338 O O . LYS A 1 165 ? -16.032 -6.590 22.803 1.00 81.00 165 LYS A O 1
ATOM 1343 N N . ASN A 1 166 ? -15.170 -8.449 21.888 1.00 87.75 166 ASN A N 1
ATOM 1344 C CA . ASN A 1 166 ? -13.818 -7.931 21.733 1.00 87.75 166 ASN A CA 1
ATOM 1345 C C . ASN A 1 166 ? -13.705 -7.123 20.441 1.00 87.75 166 ASN A C 1
ATOM 1347 O O . ASN A 1 166 ? -14.256 -7.490 19.400 1.00 87.75 166 ASN A O 1
ATOM 1351 N N . LYS A 1 167 ? -12.991 -6.002 20.530 1.00 91.88 167 LYS A N 1
ATOM 1352 C CA . LYS A 1 167 ? -12.702 -5.123 19.401 1.00 91.88 167 LYS A CA 1
ATOM 1353 C C . LYS A 1 167 ? -11.274 -5.342 18.945 1.00 91.88 167 LYS A C 1
ATOM 1355 O O . LYS A 1 167 ? -10.370 -5.553 19.753 1.00 91.88 167 LYS A O 1
ATOM 1360 N N . SER A 1 168 ? -11.065 -5.262 17.644 1.00 94.19 168 SER A N 1
ATOM 1361 C CA . SER A 1 168 ? -9.739 -5.321 17.052 1.00 94.19 168 SER A CA 1
ATOM 1362 C C . SER A 1 168 ? -9.631 -4.329 15.908 1.00 94.19 168 SER A C 1
ATOM 1364 O O . SER A 1 168 ? -10.597 -4.099 15.180 1.00 94.19 168 SER A O 1
ATOM 1366 N N . LEU A 1 169 ? -8.441 -3.766 15.731 1.00 94.69 169 LEU A N 1
ATOM 1367 C CA . LEU A 1 169 ? -8.063 -3.111 14.492 1.00 94.69 169 LEU A CA 1
ATOM 1368 C C . LEU A 1 169 ? -7.624 -4.200 13.513 1.00 94.69 169 LEU A C 1
ATOM 1370 O O . LEU A 1 169 ? -6.596 -4.845 13.722 1.00 94.69 169 LEU A O 1
ATOM 1374 N N . ALA A 1 170 ? -8.418 -4.414 12.471 1.00 94.62 170 ALA A N 1
ATOM 1375 C CA . ALA A 1 170 ? -8.076 -5.294 11.368 1.00 94.62 170 ALA A CA 1
ATOM 1376 C C . ALA A 1 170 ? -7.269 -4.521 10.321 1.00 94.62 170 ALA A C 1
ATOM 1378 O O . ALA A 1 170 ? -7.662 -3.430 9.901 1.00 94.62 170 ALA A O 1
ATOM 1379 N N . ILE A 1 171 ? -6.150 -5.107 9.911 1.00 94.94 171 ILE A N 1
ATOM 1380 C CA . ILE A 1 171 ? -5.217 -4.575 8.921 1.00 94.94 171 ILE A CA 1
ATOM 1381 C C . ILE A 1 171 ? -5.124 -5.606 7.803 1.00 94.94 171 ILE A C 1
ATOM 1383 O O . ILE A 1 171 ? -4.472 -6.636 7.969 1.00 94.94 171 ILE A O 1
ATOM 1387 N N . GLU A 1 172 ? -5.799 -5.349 6.690 1.00 93.88 172 GLU A N 1
ATOM 1388 C CA . GLU A 1 172 ? -5.848 -6.241 5.528 1.00 93.88 172 GLU A CA 1
ATOM 1389 C C . GLU A 1 172 ? -4.828 -5.784 4.482 1.00 93.88 172 GLU A C 1
ATOM 1391 O O . GLU A 1 172 ? -4.870 -4.648 3.997 1.00 93.88 172 GLU A O 1
ATOM 1396 N N . PHE A 1 173 ? -3.909 -6.683 4.138 1.00 92.06 173 PHE A N 1
ATOM 1397 C CA . PHE A 1 173 ? -2.885 -6.485 3.121 1.00 92.06 173 PHE A CA 1
ATOM 1398 C C . PHE A 1 173 ? -3.340 -7.061 1.771 1.00 92.06 173 PHE A C 1
ATOM 1400 O O . PHE A 1 173 ? -4.132 -8.007 1.741 1.00 92.06 173 PHE A O 1
ATOM 1407 N N . PRO A 1 174 ? -2.815 -6.547 0.641 1.00 86.00 174 PRO A N 1
ATOM 1408 C CA . PRO A 1 174 ? -3.089 -7.115 -0.681 1.00 86.00 174 PRO A CA 1
ATOM 1409 C C . PRO A 1 174 ? -2.736 -8.602 -0.797 1.00 86.00 174 PRO A C 1
ATOM 1411 O O . PRO A 1 174 ? -3.459 -9.364 -1.439 1.00 86.00 174 PRO A O 1
ATOM 1414 N N . ASP A 1 175 ? -1.638 -9.008 -0.162 1.00 87.81 175 ASP A N 1
ATOM 1415 C CA . ASP A 1 175 ? -1.120 -10.368 -0.172 1.00 87.81 175 ASP A CA 1
ATOM 1416 C C . ASP A 1 175 ? -0.391 -10.708 1.140 1.00 87.81 175 ASP A C 1
ATOM 1418 O O . ASP A 1 175 ? -0.137 -9.854 1.999 1.00 87.81 175 ASP A O 1
ATOM 1422 N N . GLN A 1 176 ? -0.079 -11.994 1.294 1.00 90.88 176 GLN A N 1
ATOM 1423 C CA . GLN A 1 176 ? 0.585 -12.523 2.477 1.00 90.88 176 GLN A CA 1
ATOM 1424 C C . GLN A 1 176 ? 2.045 -12.052 2.589 1.00 90.88 176 GLN A C 1
ATOM 1426 O O . GLN A 1 176 ? 2.528 -11.842 3.700 1.00 90.88 176 GLN A O 1
ATOM 1431 N N . GLU A 1 177 ? 2.747 -11.849 1.470 1.00 90.00 177 GLU A N 1
ATOM 1432 C CA . GLU A 1 177 ? 4.148 -11.411 1.478 1.00 90.00 177 GLU A CA 1
ATOM 1433 C C . GLU A 1 177 ? 4.268 -10.016 2.108 1.00 90.00 177 GLU A C 1
ATOM 1435 O O . GLU A 1 177 ? 5.097 -9.796 2.994 1.00 90.00 177 GLU A O 1
ATOM 1440 N N . MET A 1 178 ? 3.394 -9.084 1.721 1.00 90.62 178 MET A N 1
ATOM 1441 C CA . MET A 1 178 ? 3.348 -7.742 2.300 1.00 90.62 178 MET A CA 1
ATOM 1442 C C . MET A 1 178 ? 2.996 -7.767 3.786 1.00 90.62 178 MET A C 1
ATOM 1444 O O . MET A 1 178 ? 3.628 -7.049 4.565 1.00 90.62 178 MET A O 1
ATOM 1448 N N . ARG A 1 179 ? 2.036 -8.610 4.192 1.00 93.19 179 ARG A N 1
ATOM 1449 C CA . ARG A 1 179 ? 1.698 -8.826 5.608 1.00 93.19 179 ARG A CA 1
ATOM 1450 C C . ARG A 1 179 ? 2.928 -9.278 6.397 1.00 93.19 179 ARG A C 1
ATOM 1452 O O . ARG A 1 179 ? 3.216 -8.737 7.462 1.00 93.19 179 ARG A O 1
ATOM 1459 N N . ASP A 1 180 ? 3.673 -10.244 5.873 1.00 92.00 180 ASP A N 1
ATOM 1460 C CA . ASP A 1 180 ? 4.822 -10.831 6.563 1.00 92.00 180 ASP A CA 1
ATOM 1461 C C . ASP A 1 180 ? 5.994 -9.845 6.654 1.00 92.00 180 ASP A C 1
ATOM 1463 O O . ASP A 1 180 ? 6.619 -9.712 7.712 1.00 92.00 180 ASP A O 1
ATOM 1467 N N . ILE A 1 181 ? 6.239 -9.069 5.592 1.00 90.44 181 ILE A N 1
ATOM 1468 C CA . ILE A 1 181 ? 7.199 -7.956 5.612 1.00 90.44 181 ILE A CA 1
ATOM 1469 C C . ILE A 1 181 ? 6.784 -6.918 6.657 1.00 90.44 181 ILE A C 1
ATOM 1471 O O . ILE A 1 181 ? 7.620 -6.488 7.455 1.00 90.44 181 ILE A O 1
ATOM 1475 N N . PHE A 1 182 ? 5.508 -6.526 6.684 1.00 92.25 182 PHE A N 1
ATOM 1476 C CA . PHE A 1 182 ? 4.992 -5.577 7.666 1.00 92.25 182 PHE A CA 1
ATOM 1477 C C . PHE A 1 182 ? 5.221 -6.068 9.096 1.00 92.25 182 PHE A C 1
ATOM 1479 O O . PHE A 1 182 ? 5.752 -5.329 9.926 1.00 92.25 182 PHE A O 1
ATOM 1486 N N . LEU A 1 183 ? 4.859 -7.316 9.387 1.00 91.56 183 LEU A N 1
ATOM 1487 C CA . LEU A 1 183 ? 5.018 -7.926 10.705 1.00 91.56 183 LEU A CA 1
ATOM 1488 C C . LEU A 1 183 ? 6.487 -7.976 11.138 1.00 91.56 183 LEU A C 1
ATOM 1490 O O . LEU A 1 183 ? 6.808 -7.636 12.276 1.00 91.56 183 LEU A O 1
ATOM 1494 N N . HIS A 1 184 ? 7.386 -8.337 10.220 1.00 89.06 184 HIS A N 1
ATOM 1495 C CA . HIS A 1 184 ? 8.821 -8.361 10.481 1.00 89.06 184 HIS A CA 1
ATOM 1496 C C . HIS A 1 184 ? 9.390 -6.960 10.757 1.00 89.06 184 HIS A C 1
ATOM 1498 O O . HIS A 1 184 ? 10.187 -6.785 11.678 1.00 89.06 184 HIS A O 1
ATOM 1504 N N . ARG A 1 185 ? 8.982 -5.955 9.970 1.00 86.75 185 ARG A N 1
ATOM 1505 C CA . ARG A 1 185 ? 9.500 -4.579 10.065 1.00 86.75 185 ARG A CA 1
ATOM 1506 C C . ARG A 1 185 ? 8.932 -3.798 11.242 1.00 86.75 185 ARG A C 1
ATOM 1508 O O . ARG A 1 185 ? 9.667 -3.054 11.886 1.00 86.75 185 ARG A O 1
ATOM 1515 N N . SER A 1 186 ? 7.650 -3.977 11.537 1.00 87.31 186 SER A N 1
ATOM 1516 C CA . SER A 1 186 ? 7.000 -3.359 12.697 1.00 87.31 186 SER A CA 1
ATOM 1517 C C . SER A 1 186 ? 7.483 -3.964 14.017 1.00 87.31 186 SER A C 1
ATOM 1519 O O . SER A 1 186 ? 7.447 -3.291 15.042 1.00 87.31 186 SER A O 1
ATOM 1521 N N . GLY A 1 187 ? 7.968 -5.212 13.996 1.00 84.81 187 GLY A N 1
ATOM 1522 C CA . GLY A 1 187 ? 8.342 -5.961 15.195 1.00 84.81 187 GLY A CA 1
ATOM 1523 C C . GLY A 1 187 ? 7.145 -6.558 15.937 1.00 84.81 187 GLY A C 1
ATOM 1524 O O . GLY A 1 187 ? 7.337 -7.201 16.965 1.00 84.81 187 GLY A O 1
ATOM 1525 N N . LEU A 1 188 ? 5.931 -6.400 15.397 1.00 84.12 188 LEU A N 1
ATOM 1526 C CA . LEU A 1 188 ? 4.691 -6.918 15.972 1.00 84.12 188 LEU A CA 1
ATOM 1527 C C . LEU A 1 188 ? 4.678 -8.446 16.066 1.00 84.12 188 LEU A C 1
ATOM 1529 O O . LEU A 1 188 ? 4.105 -9.004 16.990 1.00 84.12 188 LEU A O 1
ATOM 1533 N N . ASN A 1 189 ? 5.373 -9.149 15.170 1.00 75.00 189 ASN A N 1
ATOM 1534 C CA . ASN A 1 189 ? 5.510 -10.606 15.258 1.00 75.00 189 ASN A CA 1
ATOM 1535 C C . ASN A 1 189 ? 6.246 -11.105 16.512 1.00 75.00 189 ASN A C 1
ATOM 1537 O O . ASN A 1 189 ? 6.216 -12.301 16.776 1.00 75.00 189 ASN A O 1
ATOM 1541 N N . LYS A 1 190 ? 6.928 -10.227 17.256 1.00 69.88 190 LYS A N 1
ATOM 1542 C CA . LYS A 1 190 ? 7.553 -10.554 18.546 1.00 69.88 190 LYS A CA 1
ATOM 1543 C C . LYS A 1 190 ? 6.595 -10.349 19.725 1.00 69.88 190 LYS A C 1
ATOM 1545 O O . LYS A 1 190 ? 6.929 -10.726 20.840 1.00 69.88 190 LYS A O 1
ATOM 1550 N N . GLU A 1 191 ? 5.422 -9.769 19.476 1.00 66.50 191 GLU A N 1
ATOM 1551 C CA . GLU A 1 191 ? 4.352 -9.501 20.443 1.00 66.50 191 GLU A CA 1
ATOM 1552 C C . GLU A 1 191 ? 3.260 -10.593 20.331 1.00 66.50 191 GLU A C 1
ATOM 1554 O O . GLU A 1 191 ? 2.070 -10.304 20.232 1.00 66.50 191 GLU A O 1
ATOM 1559 N N . THR A 1 192 ? 3.675 -11.868 20.272 1.00 57.47 192 THR A N 1
ATOM 1560 C CA . THR A 1 192 ? 2.862 -13.019 19.816 1.00 57.47 192 THR A CA 1
ATOM 1561 C C . THR A 1 192 ? 1.579 -13.285 20.596 1.00 57.47 192 THR A C 1
ATOM 1563 O O . THR A 1 192 ? 0.663 -13.884 20.041 1.00 57.47 192 THR A O 1
ATOM 1566 N N . ASP A 1 193 ? 1.484 -12.852 21.851 1.00 60.50 193 ASP A N 1
ATOM 1567 C CA . ASP A 1 193 ? 0.393 -13.281 22.735 1.00 60.50 193 ASP A CA 1
ATOM 1568 C C . ASP A 1 193 ? -0.897 -12.467 22.544 1.00 60.50 193 ASP A C 1
ATOM 1570 O O . ASP A 1 193 ? -1.953 -12.847 23.048 1.00 60.50 193 ASP A O 1
ATOM 1574 N N . SER A 1 194 ? -0.836 -11.351 21.811 1.00 72.94 194 SER A N 1
ATOM 1575 C CA . SER A 1 194 ? -1.969 -10.436 21.640 1.00 72.94 194 SER A CA 1
ATOM 1576 C C . SER A 1 194 ? -2.478 -10.340 20.200 1.00 72.94 194 SER A C 1
ATOM 1578 O O . SER A 1 194 ? -3.609 -9.910 19.988 1.00 72.94 194 SER A O 1
ATOM 1580 N N . ILE A 1 195 ? -1.694 -10.757 19.205 1.00 86.31 195 ILE A N 1
ATOM 1581 C CA . ILE A 1 195 ? -2.004 -10.530 17.789 1.00 86.31 195 ILE A CA 1
ATOM 1582 C C . ILE A 1 195 ? -2.590 -11.787 17.154 1.00 86.31 195 ILE A C 1
ATOM 1584 O O . ILE A 1 195 ? -2.011 -12.868 17.227 1.00 86.31 195 ILE A O 1
ATOM 1588 N N . ILE A 1 196 ? -3.716 -11.634 16.458 1.00 88.94 196 ILE A N 1
ATOM 1589 C CA . ILE A 1 196 ? -4.327 -12.721 15.686 1.00 88.94 196 ILE A CA 1
ATOM 1590 C C . ILE A 1 196 ? -3.982 -12.523 14.208 1.00 88.94 196 ILE A C 1
ATOM 1592 O O . ILE A 1 196 ? -4.137 -11.429 13.664 1.00 88.94 196 ILE A O 1
ATOM 1596 N N . LEU A 1 197 ? -3.530 -13.588 13.545 1.00 91.06 197 LEU A N 1
ATOM 1597 C CA . LEU A 1 197 ? -3.248 -13.608 12.109 1.00 91.06 197 LEU A CA 1
ATOM 1598 C C . LEU A 1 197 ? -4.285 -14.471 11.390 1.00 91.06 197 LEU A C 1
ATOM 1600 O O . LEU A 1 197 ? -4.562 -15.591 11.815 1.00 91.06 197 LEU A O 1
ATOM 1604 N N . HIS A 1 198 ? -4.838 -13.972 10.286 1.00 89.69 198 HIS A N 1
ATOM 1605 C CA . HIS A 1 198 ? -5.740 -14.744 9.430 1.00 89.69 198 HIS A CA 1
ATOM 1606 C C . HIS A 1 198 ? -5.581 -14.301 7.978 1.00 89.69 198 HIS A C 1
ATOM 1608 O O . HIS A 1 198 ? -5.823 -13.135 7.667 1.00 89.69 198 HIS A O 1
ATOM 1614 N N . GLU A 1 199 ? -5.195 -15.224 7.090 1.00 91.56 199 GLU A N 1
ATOM 1615 C CA . GLU A 1 199 ? -4.920 -14.930 5.672 1.00 91.56 199 GLU A CA 1
ATOM 1616 C C . GLU A 1 199 ? -4.030 -13.683 5.525 1.00 91.56 199 GLU A C 1
ATOM 1618 O O . GLU A 1 199 ? -3.051 -13.539 6.246 1.00 91.56 199 GLU A O 1
ATOM 1623 N N . ASN A 1 200 ? -4.371 -12.729 4.664 1.00 92.69 200 ASN A N 1
ATOM 1624 C CA . ASN A 1 200 ? -3.586 -11.512 4.466 1.00 92.69 200 ASN A CA 1
ATOM 1625 C C . ASN A 1 200 ? -3.871 -10.439 5.531 1.00 92.69 200 ASN A C 1
ATOM 1627 O O . ASN A 1 200 ? -3.581 -9.272 5.300 1.00 92.69 200 ASN A O 1
ATOM 1631 N N . SER A 1 201 ? -4.459 -10.796 6.679 1.00 94.50 201 SER A N 1
ATOM 1632 C CA . SER A 1 201 ? -4.883 -9.841 7.706 1.00 94.50 201 SER A CA 1
ATOM 1633 C C . SER A 1 201 ? -4.174 -10.024 9.047 1.00 94.50 201 SER A C 1
ATOM 1635 O O . SER A 1 201 ? -3.901 -11.143 9.492 1.00 94.50 201 SER A O 1
ATOM 1637 N N . VAL A 1 202 ? -3.925 -8.893 9.708 1.00 94.38 202 VAL A N 1
ATOM 1638 C CA . VAL A 1 202 ? -3.428 -8.789 11.087 1.00 94.38 202 VAL A CA 1
ATOM 1639 C C . VAL A 1 202 ? -4.510 -8.139 11.940 1.00 94.38 202 VAL A C 1
ATOM 1641 O O . VAL A 1 202 ? -5.046 -7.098 11.566 1.00 94.38 202 VAL A O 1
ATOM 1644 N N . TYR A 1 203 ? -4.818 -8.729 13.090 1.00 93.50 203 TYR A N 1
ATOM 1645 C CA . TYR A 1 203 ? -5.788 -8.194 14.039 1.00 93.50 203 TYR A CA 1
ATOM 1646 C C . TYR A 1 203 ? -5.070 -7.807 15.323 1.00 93.50 203 TYR A C 1
ATOM 1648 O O . TYR A 1 203 ? -4.534 -8.662 16.030 1.00 93.50 203 TYR A O 1
ATOM 1656 N N . LEU A 1 204 ? -5.078 -6.509 15.615 1.00 93.56 204 LEU A N 1
ATOM 1657 C CA . LEU A 1 204 ? -4.539 -5.958 16.852 1.00 93.56 204 LEU A CA 1
ATOM 1658 C C . LEU A 1 204 ? -5.681 -5.733 17.844 1.00 93.56 204 LEU A C 1
ATOM 1660 O O . LEU A 1 204 ? -6.683 -5.129 17.451 1.00 93.56 204 LEU A O 1
ATOM 1664 N N . PRO A 1 205 ? -5.569 -6.167 19.110 1.00 92.94 205 PRO A N 1
ATOM 1665 C CA . PRO A 1 205 ? -6.564 -5.863 20.127 1.00 92.94 205 PRO A CA 1
ATOM 1666 C C . PRO A 1 205 ? -6.767 -4.358 20.239 1.00 92.94 205 PRO A C 1
ATOM 1668 O O . PRO A 1 205 ? -5.811 -3.584 20.302 1.00 92.94 205 PRO A O 1
ATOM 1671 N N . ALA A 1 206 ? -8.029 -3.952 20.251 1.00 94.44 206 ALA A N 1
ATOM 1672 C CA . ALA A 1 206 ? -8.410 -2.558 20.306 1.00 94.44 206 ALA A CA 1
ATOM 1673 C C . ALA A 1 206 ? -9.446 -2.327 21.404 1.00 94.44 206 ALA A C 1
ATOM 1675 O O . ALA A 1 206 ? -10.195 -3.222 21.796 1.00 94.44 206 ALA A O 1
ATOM 1676 N N . PHE A 1 207 ? -9.513 -1.094 21.883 1.00 93.75 207 PHE A N 1
ATOM 1677 C CA . PHE A 1 207 ? -10.515 -0.646 22.841 1.00 93.75 207 PHE A CA 1
ATOM 1678 C C . PHE A 1 207 ? -11.078 0.708 22.417 1.00 93.75 207 PHE A C 1
ATOM 1680 O O . PHE A 1 207 ? -10.545 1.370 21.529 1.00 93.75 207 PHE A O 1
ATOM 1687 N N . LEU A 1 208 ? -12.182 1.120 23.036 1.00 94.25 208 LEU A N 1
ATOM 1688 C CA . LEU A 1 208 ? -12.719 2.462 22.841 1.00 94.25 208 LEU A CA 1
ATOM 1689 C C . LEU A 1 208 ? -12.188 3.385 23.931 1.00 94.25 208 LEU A C 1
ATOM 1691 O O . LEU A 1 208 ? -12.356 3.118 25.121 1.00 94.25 208 LEU A O 1
ATOM 1695 N N . SER A 1 209 ? -11.566 4.487 23.522 1.00 92.88 209 SER A N 1
ATOM 1696 C CA . SER A 1 209 ? -11.188 5.554 24.445 1.00 92.88 209 SER A CA 1
ATOM 1697 C C . SER A 1 209 ? -12.432 6.240 25.031 1.00 92.88 209 SER A C 1
ATOM 1699 O O . SER A 1 209 ? -13.551 6.083 24.534 1.00 92.88 209 SER A O 1
ATOM 1701 N N . LYS A 1 210 ? -12.243 7.085 26.055 1.00 91.62 210 LYS A N 1
ATOM 1702 C CA . LYS A 1 210 ? -13.330 7.899 26.641 1.00 91.62 210 LYS A CA 1
ATOM 1703 C C . LYS A 1 210 ? -14.072 8.742 25.594 1.00 91.62 210 LYS A C 1
ATOM 1705 O O . LYS A 1 210 ? -15.273 8.955 25.721 1.00 91.62 210 LYS A O 1
ATOM 1710 N N . ASN A 1 211 ? -13.373 9.155 24.537 1.00 90.50 211 ASN A N 1
ATOM 1711 C CA . ASN A 1 211 ? -13.920 9.957 23.442 1.00 90.50 211 ASN A CA 1
ATOM 1712 C C . ASN A 1 211 ? -14.509 9.111 22.301 1.00 90.50 211 ASN A C 1
ATOM 1714 O O . ASN A 1 211 ? -14.774 9.652 21.226 1.00 90.50 211 ASN A O 1
ATOM 1718 N N . GLN A 1 212 ? -14.710 7.805 22.522 1.00 91.31 212 GLN A N 1
ATOM 1719 C CA . GLN A 1 212 ? -15.206 6.849 21.527 1.00 91.31 212 GLN A CA 1
ATOM 1720 C C . GLN A 1 212 ? -14.297 6.752 20.292 1.00 91.31 212 GLN A C 1
ATOM 1722 O O . GLN A 1 212 ? -14.780 6.646 19.172 1.00 91.31 212 GLN A O 1
ATOM 1727 N N . GLN A 1 213 ? -12.977 6.832 20.485 1.00 93.56 213 GLN A N 1
ATOM 1728 C CA . GLN A 1 213 ? -12.006 6.564 19.420 1.00 93.56 213 GLN A CA 1
ATOM 1729 C C . GLN A 1 213 ? -11.517 5.126 19.537 1.00 93.56 213 GLN A C 1
ATOM 1731 O O . GLN A 1 213 ? -11.237 4.670 20.649 1.00 93.56 213 GLN A O 1
ATOM 1736 N N . LEU A 1 214 ? -11.375 4.435 18.404 1.00 94.50 214 LEU A N 1
ATOM 1737 C CA . LEU A 1 214 ? -10.710 3.135 18.371 1.00 94.50 214 LEU A CA 1
ATOM 1738 C C . LEU A 1 214 ? -9.232 3.326 18.726 1.00 94.50 214 LEU A C 1
ATOM 1740 O O . LEU A 1 214 ? -8.536 4.096 18.064 1.00 94.50 214 LEU A O 1
ATOM 1744 N N . ALA A 1 215 ? -8.773 2.648 19.769 1.00 94.62 215 ALA A N 1
ATOM 1745 C CA . ALA A 1 215 ? -7.427 2.771 20.299 1.00 94.62 215 ALA A CA 1
ATOM 1746 C C . ALA A 1 215 ? -6.715 1.418 20.313 1.00 94.62 215 ALA A C 1
ATOM 1748 O O . ALA A 1 215 ? -7.334 0.397 20.614 1.00 94.62 215 ALA A O 1
ATOM 1749 N N . VAL A 1 216 ? -5.421 1.424 20.001 1.00 94.12 216 VAL A N 1
ATOM 1750 C CA . VAL A 1 216 ? -4.538 0.250 20.027 1.00 94.12 216 VAL A CA 1
ATOM 1751 C C . VAL A 1 216 ? -3.303 0.603 20.843 1.00 94.12 216 VAL A C 1
ATOM 1753 O O . VAL A 1 216 ? -2.642 1.601 20.554 1.00 94.12 216 VAL A O 1
ATOM 1756 N N . THR A 1 217 ? -2.987 -0.207 21.852 1.00 92.31 217 THR A N 1
ATOM 1757 C CA . THR A 1 217 ? -1.788 -0.033 22.683 1.00 92.31 217 THR A CA 1
ATOM 1758 C C . THR A 1 217 ? -0.704 -1.001 22.233 1.00 92.31 217 THR A C 1
ATOM 1760 O O . THR A 1 217 ? -0.938 -2.202 22.136 1.00 92.31 217 THR A O 1
ATOM 1763 N N . PHE A 1 218 ? 0.483 -0.462 21.970 1.00 91.50 218 PHE A N 1
ATOM 1764 C CA . PHE A 1 218 ? 1.674 -1.211 21.580 1.00 91.50 218 PHE A CA 1
ATOM 1765 C C . PHE A 1 218 ? 2.561 -1.490 22.799 1.00 91.50 218 PHE A C 1
ATOM 1767 O O . PHE A 1 218 ? 2.452 -0.819 23.826 1.00 91.50 218 PHE A O 1
ATOM 1774 N N . SER A 1 219 ? 3.485 -2.447 22.688 1.00 88.94 219 SER A N 1
ATOM 1775 C CA . SER A 1 219 ? 4.425 -2.751 23.779 1.00 88.94 219 SER A CA 1
ATOM 1776 C C . SER A 1 219 ? 5.410 -1.607 24.066 1.00 88.94 219 SER A C 1
ATOM 1778 O O . SER A 1 219 ? 5.808 -1.388 25.209 1.00 88.94 219 SER A O 1
ATOM 1780 N N . THR A 1 220 ? 5.805 -0.864 23.027 1.00 89.50 220 THR A N 1
ATOM 1781 C CA . THR A 1 220 ? 6.774 0.233 23.112 1.00 89.50 220 THR A CA 1
ATOM 1782 C C . THR A 1 220 ? 6.376 1.400 22.211 1.00 89.50 220 THR A C 1
ATOM 1784 O O . THR A 1 220 ? 5.753 1.208 21.163 1.00 89.50 220 THR A O 1
ATOM 1787 N N . ILE A 1 221 ? 6.819 2.611 22.575 1.00 90.75 221 ILE A N 1
ATOM 1788 C CA . ILE A 1 221 ? 6.692 3.815 21.735 1.00 90.75 221 ILE A CA 1
ATOM 1789 C C . ILE A 1 221 ? 7.317 3.563 20.356 1.00 90.75 221 ILE A C 1
ATOM 1791 O O . ILE A 1 221 ? 6.717 3.889 19.338 1.00 90.75 221 ILE A O 1
ATOM 1795 N N . LYS A 1 222 ? 8.464 2.872 20.307 1.00 89.31 222 LYS A N 1
ATOM 1796 C CA . LYS A 1 222 ? 9.146 2.516 19.056 1.00 89.31 222 LYS A CA 1
ATOM 1797 C C . LYS A 1 222 ? 8.302 1.605 18.155 1.00 89.31 222 LYS A C 1
ATOM 1799 O O . LYS A 1 222 ? 8.260 1.838 16.951 1.00 89.31 222 LYS A O 1
ATOM 1804 N N . SER A 1 223 ? 7.634 0.587 18.707 1.00 89.38 223 SER A N 1
ATOM 1805 C CA . SER A 1 223 ? 6.730 -0.287 17.937 1.00 89.38 223 SER A CA 1
ATOM 1806 C C . SER A 1 223 ? 5.569 0.517 17.341 1.00 89.38 223 SER A C 1
ATOM 1808 O O . SER A 1 223 ? 5.267 0.380 16.155 1.00 89.38 223 SER A O 1
ATOM 1810 N N . LYS A 1 224 ? 4.962 1.407 18.138 1.00 91.62 224 LYS A N 1
ATOM 1811 C CA . LYS A 1 224 ? 3.891 2.315 17.700 1.00 91.62 224 LYS A CA 1
ATOM 1812 C C . LYS A 1 224 ? 4.368 3.275 16.602 1.00 91.62 224 LYS A C 1
ATOM 1814 O O . LYS A 1 224 ? 3.692 3.427 15.588 1.00 91.62 224 LYS A O 1
ATOM 1819 N N . ASP A 1 225 ? 5.529 3.899 16.762 1.00 89.62 225 ASP A N 1
ATOM 1820 C CA . ASP A 1 225 ? 6.061 4.847 15.778 1.00 89.62 225 ASP A CA 1
ATOM 1821 C C . ASP A 1 225 ? 6.438 4.144 14.468 1.00 89.62 225 ASP A C 1
ATOM 1823 O O . ASP A 1 225 ? 6.109 4.631 13.387 1.00 89.62 225 ASP A O 1
ATOM 1827 N N . ASN A 1 226 ? 7.026 2.944 14.546 1.00 88.94 226 ASN A N 1
ATOM 1828 C CA . ASN A 1 226 ? 7.270 2.102 13.375 1.00 88.94 226 ASN A CA 1
ATOM 1829 C C . ASN A 1 226 ? 5.965 1.717 12.665 1.00 88.94 226 ASN A C 1
ATOM 1831 O O . ASN A 1 226 ? 5.914 1.720 11.438 1.00 88.94 226 ASN A O 1
ATOM 1835 N N . PHE A 1 227 ? 4.908 1.396 13.415 1.00 90.94 227 PHE A N 1
ATOM 1836 C CA . PHE A 1 227 ? 3.585 1.108 12.863 1.00 90.94 227 PHE A CA 1
ATOM 1837 C C . PHE A 1 227 ? 3.013 2.309 12.098 1.00 90.94 227 PHE A C 1
ATOM 1839 O O . PHE A 1 227 ? 2.588 2.167 10.950 1.00 90.94 227 PHE A O 1
ATOM 1846 N N . ILE A 1 228 ? 3.046 3.497 12.714 1.00 89.81 228 ILE A N 1
ATOM 1847 C CA . ILE A 1 228 ? 2.602 4.759 12.105 1.00 89.81 228 ILE A CA 1
ATOM 1848 C C . ILE A 1 228 ? 3.391 5.037 10.826 1.00 89.81 228 ILE A C 1
ATOM 1850 O O . ILE A 1 228 ? 2.788 5.343 9.799 1.00 89.81 228 ILE A O 1
ATOM 1854 N N . TYR A 1 229 ? 4.716 4.899 10.881 1.00 87.19 229 TYR A N 1
ATOM 1855 C CA . TYR A 1 229 ? 5.611 5.139 9.756 1.00 87.19 229 TYR A CA 1
ATOM 1856 C C . TYR A 1 229 ? 5.357 4.171 8.596 1.00 87.19 229 TYR A C 1
ATOM 1858 O O . TYR A 1 229 ? 5.143 4.600 7.461 1.00 87.19 229 TYR A O 1
ATOM 1866 N N . LEU A 1 230 ? 5.322 2.863 8.875 1.00 87.69 230 LEU A N 1
ATOM 1867 C CA . LEU A 1 230 ? 5.120 1.837 7.852 1.00 87.69 230 LEU A CA 1
ATOM 1868 C C . LEU A 1 230 ? 3.757 1.961 7.183 1.00 87.69 230 LEU A C 1
ATOM 1870 O O . LEU A 1 230 ? 3.656 1.686 6.000 1.00 87.69 230 LEU A O 1
ATOM 1874 N N . LEU A 1 231 ? 2.712 2.383 7.892 1.00 87.69 231 LEU A N 1
ATOM 1875 C CA . LEU A 1 231 ? 1.389 2.599 7.300 1.00 87.69 231 LEU A CA 1
ATOM 1876 C C . LEU A 1 231 ? 1.154 4.051 6.849 1.00 87.69 231 LEU A C 1
ATOM 1878 O O . LEU A 1 231 ? 0.066 4.362 6.367 1.00 87.69 231 LEU A O 1
ATOM 1882 N N . ASN A 1 232 ? 2.165 4.922 6.970 1.00 83.00 232 ASN A N 1
ATOM 1883 C CA . ASN A 1 232 ? 2.126 6.342 6.600 1.00 83.00 232 ASN A CA 1
ATOM 1884 C C . ASN A 1 232 ? 0.939 7.096 7.233 1.00 83.00 232 ASN A C 1
ATOM 1886 O O . ASN A 1 232 ? 0.258 7.897 6.590 1.00 83.00 232 ASN A O 1
ATOM 1890 N N . LEU A 1 233 ? 0.652 6.800 8.504 1.00 85.38 233 LEU A N 1
ATOM 1891 C CA . LEU A 1 233 ? -0.526 7.317 9.209 1.00 85.38 233 LEU A CA 1
ATOM 1892 C C . LEU A 1 233 ? -0.335 8.754 9.712 1.00 85.38 233 LEU A C 1
ATOM 1894 O O . LEU A 1 233 ? -1.314 9.483 9.859 1.00 85.38 233 LEU A O 1
ATOM 1898 N N . ASP A 1 234 ? 0.903 9.193 9.910 1.00 77.00 234 ASP A N 1
ATOM 1899 C CA . ASP A 1 234 ? 1.277 10.543 10.347 1.00 77.00 234 ASP A CA 1
ATOM 1900 C C . ASP A 1 234 ? 0.824 11.631 9.356 1.00 77.00 234 ASP A C 1
ATOM 1902 O O . ASP A 1 234 ? 0.198 12.622 9.738 1.00 77.00 234 ASP A O 1
ATOM 1906 N N . LYS A 1 235 ? 1.058 11.420 8.057 1.00 69.06 235 LYS A N 1
ATOM 1907 C CA . LYS A 1 235 ? 0.731 12.393 6.999 1.00 69.06 235 LYS A CA 1
ATOM 1908 C C . LYS A 1 235 ? -0.758 12.471 6.685 1.00 69.06 235 LYS A C 1
ATOM 1910 O O . LYS A 1 235 ? -1.217 13.434 6.074 1.00 69.06 235 LYS A O 1
ATOM 1915 N N . THR A 1 236 ? -1.522 11.470 7.110 1.00 67.81 236 THR A N 1
ATOM 1916 C CA . THR A 1 236 ? -2.940 11.324 6.758 1.00 67.81 236 THR A CA 1
ATOM 1917 C C . THR A 1 236 ? -3.894 12.034 7.728 1.00 67.81 236 THR A C 1
ATOM 1919 O O . THR A 1 236 ? -5.086 12.127 7.444 1.00 67.81 236 THR A O 1
ATOM 1922 N N . ARG A 1 237 ? -3.406 12.519 8.886 1.00 74.69 237 ARG A N 1
ATOM 1923 C CA . ARG A 1 237 ? -4.228 12.998 10.026 1.00 74.69 237 ARG A CA 1
ATOM 1924 C C . ARG A 1 237 ? -5.264 11.974 10.532 1.00 74.69 237 ARG A C 1
ATOM 1926 O O . ARG A 1 237 ? -6.125 12.320 11.345 1.00 74.69 237 ARG A O 1
ATOM 1933 N N . LEU A 1 238 ? -5.185 10.719 10.083 1.00 79.44 238 LEU A N 1
ATOM 1934 C CA . LEU A 1 238 ? -6.121 9.651 10.443 1.00 79.44 238 LEU A CA 1
ATOM 1935 C C . LEU A 1 238 ? -5.932 9.171 11.875 1.00 79.44 238 LEU A C 1
ATOM 1937 O O . LEU A 1 238 ? -6.840 8.553 12.426 1.00 79.44 238 LEU A O 1
ATOM 1941 N N . VAL A 1 239 ? -4.776 9.453 12.470 1.00 86.00 239 VAL A N 1
ATOM 1942 C CA . VAL A 1 239 ? -4.432 8.997 13.809 1.00 86.00 239 VAL A CA 1
ATOM 1943 C C . VAL A 1 239 ? -3.991 10.144 14.701 1.00 86.00 239 VAL A C 1
ATOM 1945 O O . VAL A 1 239 ? -3.380 11.111 14.248 1.00 86.00 239 VAL A O 1
ATOM 1948 N N . ALA A 1 240 ? -4.314 10.030 15.982 1.00 85.50 240 ALA A N 1
ATOM 1949 C CA . ALA A 1 240 ? -3.718 10.803 17.053 1.00 85.50 240 ALA A 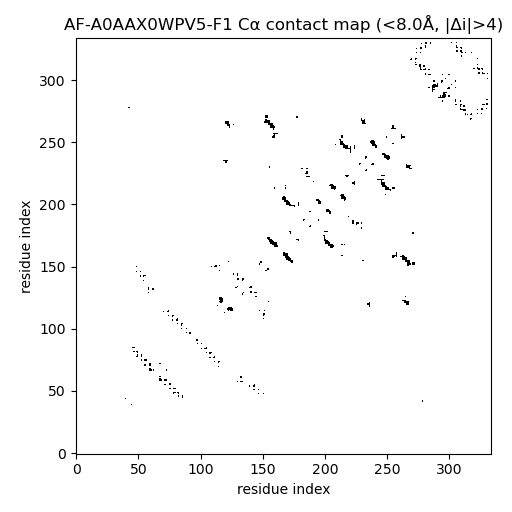CA 1
ATOM 1950 C C . ALA A 1 240 ? -2.826 9.872 17.877 1.00 85.50 240 ALA A C 1
ATOM 1952 O O . ALA A 1 240 ? -3.166 8.719 18.136 1.00 85.50 240 ALA A O 1
ATOM 1953 N N . SER A 1 241 ? -1.666 10.376 18.270 1.00 83.38 241 SER A N 1
ATOM 1954 C CA . SER A 1 241 ? -0.681 9.656 19.067 1.00 83.38 241 SER A CA 1
ATOM 1955 C C . SER A 1 241 ? 0.112 10.691 19.854 1.00 83.38 241 SER A C 1
ATOM 1957 O O . SER A 1 241 ? 0.514 11.709 19.289 1.00 83.38 241 SER A O 1
ATOM 1959 N N . ASN A 1 242 ? 0.297 10.459 21.151 1.00 84.12 242 ASN A N 1
ATOM 1960 C CA . ASN A 1 242 ? 1.208 11.255 21.968 1.00 84.12 242 ASN A CA 1
ATOM 1961 C C . ASN A 1 242 ? 2.619 10.657 21.852 1.00 84.12 242 ASN A C 1
ATOM 1963 O O . ASN A 1 242 ? 2.748 9.434 21.814 1.00 84.12 242 ASN A O 1
ATOM 1967 N N . THR A 1 243 ? 3.666 11.482 21.799 1.00 82.94 243 THR A N 1
ATOM 1968 C CA . THR A 1 243 ? 5.064 11.017 21.734 1.00 82.94 243 THR A CA 1
ATOM 1969 C C . THR A 1 243 ? 5.437 10.149 22.931 1.00 82.94 243 THR A C 1
ATOM 1971 O O . THR A 1 243 ? 6.228 9.225 22.779 1.00 82.94 243 THR A O 1
ATOM 1974 N N . ASP A 1 244 ? 4.797 10.383 24.078 1.00 87.75 244 ASP A N 1
ATOM 1975 C CA . ASP A 1 244 ? 5.141 9.739 25.350 1.00 87.75 244 ASP A CA 1
ATOM 1976 C C . ASP A 1 244 ? 4.224 8.549 25.709 1.00 87.75 244 ASP A C 1
ATOM 1978 O O . ASP A 1 244 ? 4.381 7.940 26.764 1.00 87.75 244 ASP A O 1
ATOM 1982 N N . ASP A 1 245 ? 3.254 8.210 24.851 1.00 89.38 245 ASP A N 1
ATOM 1983 C CA . ASP A 1 245 ? 2.304 7.101 25.048 1.00 89.38 245 ASP A CA 1
ATOM 1984 C C . ASP A 1 245 ? 2.561 5.988 24.019 1.00 89.38 245 ASP A C 1
ATOM 1986 O O . ASP A 1 245 ? 2.898 6.249 22.864 1.00 89.38 245 ASP A O 1
ATOM 1990 N N . CYS A 1 246 ? 2.362 4.732 24.410 1.00 91.56 246 CYS A N 1
ATOM 1991 C CA . CYS A 1 246 ? 2.384 3.582 23.508 1.00 91.56 246 CYS A CA 1
ATOM 1992 C C . CYS A 1 246 ? 1.054 3.377 22.757 1.00 91.56 246 CYS A C 1
ATOM 1994 O O . CYS A 1 246 ? 0.918 2.401 22.024 1.00 91.56 246 CYS A O 1
ATOM 1996 N N . THR A 1 247 ? 0.067 4.255 22.933 1.00 93.38 247 THR A N 1
ATOM 1997 C CA . THR A 1 247 ? -1.277 4.112 22.363 1.00 93.38 247 THR A CA 1
ATOM 1998 C C . THR A 1 247 ? -1.482 4.977 21.121 1.00 93.38 247 THR A C 1
ATOM 2000 O O . THR A 1 247 ? -1.175 6.169 21.094 1.00 93.38 247 THR A O 1
ATOM 2003 N N . LEU A 1 248 ? -2.051 4.359 20.090 1.00 93.88 248 LEU A N 1
ATOM 2004 C CA . LEU A 1 248 ? -2.526 4.992 18.866 1.00 93.88 248 LEU A CA 1
ATOM 2005 C C . LEU A 1 248 ? -4.048 5.128 18.918 1.00 93.88 248 LEU A C 1
ATOM 2007 O O . LEU A 1 248 ? -4.730 4.165 19.258 1.00 93.88 248 LEU A O 1
ATOM 2011 N N . TYR A 1 249 ? -4.584 6.274 18.503 1.00 93.31 249 TYR A N 1
ATOM 2012 C CA . TYR A 1 249 ? -6.022 6.532 18.425 1.00 93.31 249 TYR A CA 1
ATOM 2013 C C . TYR A 1 249 ? -6.423 6.829 16.981 1.00 93.31 249 TYR A C 1
ATOM 2015 O O . TYR A 1 249 ? -5.819 7.682 16.338 1.00 93.31 249 TYR A O 1
ATOM 2023 N N . ILE A 1 250 ? -7.462 6.174 16.467 1.00 91.75 250 ILE A N 1
ATOM 2024 C CA . ILE A 1 250 ? -8.021 6.476 15.146 1.00 91.75 250 ILE A CA 1
ATOM 2025 C C . ILE A 1 250 ? -8.989 7.664 15.258 1.00 91.75 250 ILE A C 1
ATOM 2027 O O . ILE A 1 250 ? -9.913 7.664 16.073 1.00 91.75 250 ILE A O 1
ATOM 2031 N N . ASN A 1 251 ? -8.790 8.690 14.430 1.00 88.44 251 ASN A N 1
ATOM 2032 C CA . ASN A 1 251 ? -9.578 9.928 14.438 1.00 88.44 251 ASN A CA 1
ATOM 2033 C C . ASN A 1 251 ? -10.858 9.851 13.591 1.00 88.44 251 ASN A C 1
ATOM 2035 O O . ASN A 1 251 ? -11.751 10.684 13.750 1.00 88.44 251 ASN A O 1
ATOM 2039 N N . ASP A 1 252 ? -10.974 8.870 12.694 1.00 86.19 252 ASP A N 1
ATOM 2040 C CA . ASP A 1 252 ? -12.143 8.715 11.829 1.00 86.19 252 ASP A CA 1
ATOM 2041 C C . ASP A 1 252 ? -13.209 7.822 12.476 1.00 86.19 252 ASP A C 1
ATOM 2043 O O . ASP A 1 252 ? -13.105 6.597 12.469 1.00 86.19 252 ASP A O 1
ATOM 2047 N N . ARG A 1 253 ? -14.278 8.440 12.994 1.00 85.81 253 ARG A N 1
ATOM 2048 C CA . ARG A 1 253 ? -15.402 7.733 13.637 1.00 85.81 253 ARG A CA 1
ATOM 2049 C C . ARG A 1 253 ? -16.120 6.745 12.717 1.00 85.81 253 ARG A C 1
ATOM 2051 O O . ARG A 1 253 ? -16.798 5.852 13.217 1.00 85.81 253 ARG A O 1
ATOM 2058 N N . ARG A 1 254 ? -15.993 6.886 11.393 1.00 86.06 254 ARG A N 1
ATOM 2059 C CA . ARG A 1 254 ? -16.601 5.951 10.434 1.00 86.06 254 ARG A CA 1
ATOM 2060 C C . ARG A 1 254 ? -15.978 4.563 10.518 1.00 86.06 254 ARG A C 1
ATOM 2062 O O . ARG A 1 254 ? -16.630 3.616 10.100 1.00 86.06 254 ARG A O 1
ATOM 2069 N N . ILE A 1 255 ? -14.781 4.422 11.105 1.00 88.50 255 ILE A N 1
ATOM 2070 C CA . ILE A 1 255 ? -14.150 3.112 11.329 1.00 88.50 255 ILE A CA 1
ATOM 2071 C C . ILE A 1 255 ? -15.045 2.151 12.122 1.00 88.50 255 ILE A C 1
ATOM 2073 O O . ILE A 1 255 ? -14.904 0.942 11.977 1.00 88.50 255 ILE A O 1
ATOM 2077 N N . HIS A 1 256 ? -15.993 2.686 12.899 1.00 89.81 256 HIS A N 1
ATOM 2078 C CA . HIS A 1 256 ? -16.962 1.906 13.663 1.00 89.81 256 HIS A CA 1
ATOM 2079 C C . HIS A 1 256 ? -18.119 1.324 12.841 1.00 89.81 256 HIS A C 1
ATOM 2081 O O . HIS A 1 256 ? -18.880 0.493 13.343 1.00 89.81 256 HIS A O 1
ATOM 2087 N N . ASP A 1 257 ? -18.276 1.741 11.582 1.00 85.06 257 ASP A N 1
ATOM 2088 C CA . ASP A 1 257 ? -19.323 1.246 10.690 1.00 85.06 257 ASP A CA 1
ATOM 2089 C C . ASP A 1 257 ? -18.962 -0.128 10.107 1.00 85.06 257 ASP A C 1
ATOM 2091 O O . ASP A 1 257 ? -18.607 -0.302 8.938 1.00 85.06 257 ASP A O 1
ATOM 2095 N N . THR A 1 258 ? -19.076 -1.138 10.963 1.00 80.88 258 THR A N 1
ATOM 2096 C CA . THR A 1 258 ? -18.859 -2.543 10.601 1.00 80.88 258 THR A CA 1
ATOM 2097 C C . THR A 1 258 ? -19.977 -3.106 9.719 1.00 80.88 258 THR A C 1
ATOM 2099 O O . THR A 1 258 ? -19.740 -4.039 8.953 1.00 80.88 258 THR A O 1
ATOM 2102 N N . ALA A 1 259 ? -21.179 -2.520 9.762 1.00 78.75 259 ALA A N 1
ATOM 2103 C CA . ALA A 1 259 ? -22.329 -2.966 8.978 1.00 78.75 259 ALA A CA 1
ATOM 2104 C C . ALA A 1 259 ? -22.140 -2.695 7.479 1.00 78.75 259 ALA A C 1
ATOM 2106 O O . ALA A 1 259 ? -22.464 -3.550 6.653 1.00 78.75 259 ALA A O 1
ATOM 2107 N N . SER A 1 260 ? -21.573 -1.538 7.121 1.00 68.81 260 SER A N 1
ATOM 2108 C CA . SER A 1 260 ? -21.260 -1.212 5.724 1.00 68.81 260 SER A CA 1
ATOM 2109 C C . SER A 1 260 ? -19.917 -1.767 5.242 1.00 68.81 260 SER A C 1
ATOM 2111 O O . SER A 1 260 ? -19.534 -1.506 4.100 1.00 68.81 260 SER A O 1
ATOM 2113 N N . LYS A 1 261 ? -19.219 -2.544 6.088 1.00 76.69 261 LYS A N 1
ATOM 2114 C CA . LYS A 1 261 ? -17.834 -2.990 5.871 1.00 76.69 261 LYS A CA 1
ATOM 2115 C C . LYS A 1 261 ? -16.905 -1.807 5.594 1.00 76.69 261 LYS A C 1
ATOM 2117 O O . LYS A 1 261 ? -16.067 -1.867 4.699 1.00 76.69 261 LYS A O 1
ATOM 2122 N N . PHE A 1 262 ? -17.089 -0.706 6.321 1.00 82.62 262 PHE A N 1
ATOM 2123 C CA . PHE A 1 262 ? -16.255 0.466 6.124 1.00 82.62 262 PHE A CA 1
ATOM 2124 C C . PHE A 1 262 ? -14.803 0.155 6.490 1.00 82.62 262 PHE A C 1
ATOM 2126 O O . PHE A 1 262 ? -14.499 -0.351 7.572 1.00 82.62 262 PHE A O 1
ATOM 2133 N N . HIS A 1 263 ? -13.897 0.547 5.605 1.00 87.00 263 HIS A N 1
ATOM 2134 C CA . HIS A 1 263 ? -12.471 0.563 5.865 1.00 87.00 263 HIS A CA 1
ATOM 2135 C C . HIS A 1 263 ? -11.864 1.897 5.460 1.00 87.00 263 HIS A C 1
ATOM 2137 O O . HIS A 1 263 ? -12.348 2.612 4.581 1.00 87.00 263 HIS A O 1
ATOM 2143 N N . ILE A 1 264 ? -10.743 2.206 6.090 1.00 86.44 264 ILE A N 1
ATOM 2144 C CA . ILE A 1 264 ? -9.847 3.274 5.693 1.00 86.44 264 ILE A CA 1
ATOM 2145 C C . ILE A 1 264 ? -8.746 2.626 4.865 1.00 86.44 264 ILE A C 1
ATOM 2147 O O . ILE A 1 264 ? -7.948 1.843 5.371 1.00 86.44 264 ILE A O 1
ATOM 2151 N N . ALA A 1 265 ? -8.717 2.925 3.576 1.00 85.12 265 ALA A N 1
ATOM 2152 C CA . ALA A 1 265 ? -7.637 2.491 2.706 1.00 85.12 265 ALA A CA 1
ATOM 2153 C C . ALA A 1 265 ? -6.451 3.440 2.884 1.00 85.12 265 ALA A C 1
ATOM 2155 O O . ALA A 1 265 ? -6.590 4.627 2.602 1.00 85.12 265 ALA A O 1
ATOM 2156 N N . VAL A 1 266 ? -5.305 2.936 3.329 1.00 85.06 266 VAL A N 1
ATOM 2157 C CA . VAL A 1 266 ? -4.076 3.714 3.510 1.00 85.06 266 VAL A CA 1
ATOM 2158 C C . VAL A 1 266 ? -3.063 3.363 2.429 1.00 85.06 266 VAL A C 1
ATOM 2160 O O . VAL A 1 266 ? -2.851 2.191 2.105 1.00 85.06 266 VAL A O 1
ATOM 2163 N N . LEU A 1 267 ? -2.457 4.399 1.848 1.00 79.56 267 LEU A N 1
ATOM 2164 C CA . LEU A 1 267 ? -1.351 4.240 0.914 1.00 79.56 267 LEU A CA 1
ATOM 2165 C C . LEU A 1 267 ? -0.044 4.175 1.680 1.00 79.56 267 LEU A C 1
ATOM 2167 O O . LEU A 1 267 ? 0.280 5.085 2.442 1.00 79.56 267 LEU A O 1
ATOM 2171 N N . CYS A 1 268 ? 0.719 3.119 1.421 1.00 82.50 268 CYS A N 1
ATOM 2172 C CA . CYS A 1 268 ? 2.003 2.882 2.052 1.00 82.50 268 CYS A CA 1
ATOM 2173 C C . CYS A 1 268 ? 3.151 3.163 1.063 1.00 82.50 268 CYS A C 1
ATOM 2175 O O . CYS A 1 268 ? 3.435 2.329 0.194 1.00 82.50 268 CYS A O 1
ATOM 2177 N N . PRO A 1 269 ? 3.859 4.304 1.194 1.00 79.50 269 PRO A N 1
ATOM 2178 C CA . PRO A 1 269 ? 5.029 4.600 0.377 1.00 79.50 269 PRO A CA 1
ATOM 2179 C C . PRO A 1 269 ? 6.118 3.535 0.519 1.00 79.50 269 PRO A C 1
ATOM 2181 O O . PRO A 1 269 ? 6.762 3.204 -0.467 1.00 79.50 269 PRO A O 1
ATOM 2184 N N . TYR A 1 270 ? 6.295 2.952 1.710 1.00 86.25 270 TYR A N 1
ATOM 2185 C CA . TYR A 1 270 ? 7.289 1.901 1.934 1.00 86.25 270 TYR A CA 1
ATOM 2186 C C . TYR A 1 270 ? 7.087 0.712 0.975 1.00 86.25 270 TYR A C 1
ATOM 2188 O O . TYR A 1 270 ? 8.022 0.321 0.278 1.00 86.25 270 TYR A O 1
ATOM 2196 N N . PHE A 1 271 ? 5.869 0.171 0.853 1.00 85.00 271 PHE A N 1
ATOM 2197 C CA . PHE A 1 271 ? 5.615 -0.961 -0.047 1.00 85.00 271 PHE A CA 1
ATOM 2198 C C . PHE A 1 271 ? 5.700 -0.578 -1.525 1.00 85.00 271 PHE A C 1
ATOM 2200 O O . PHE A 1 271 ? 6.243 -1.345 -2.319 1.00 85.00 271 PHE A O 1
ATOM 2207 N N . ALA A 1 272 ? 5.223 0.612 -1.898 1.00 80.62 272 ALA A N 1
ATOM 2208 C CA . ALA A 1 272 ? 5.329 1.093 -3.274 1.00 80.62 272 ALA A CA 1
ATOM 2209 C C . ALA A 1 272 ? 6.797 1.199 -3.730 1.00 80.62 272 ALA A C 1
ATOM 2211 O O . ALA A 1 272 ? 7.156 0.744 -4.814 1.00 80.62 272 ALA A O 1
ATOM 2212 N N . GLU A 1 273 ? 7.661 1.755 -2.884 1.00 83.19 273 GLU A N 1
ATOM 2213 C CA . GLU A 1 273 ? 9.085 1.923 -3.177 1.00 83.19 273 GLU A CA 1
ATOM 2214 C C . GLU A 1 273 ? 9.841 0.594 -3.142 1.00 83.19 273 GLU A C 1
ATOM 2216 O O . GLU A 1 273 ? 10.694 0.341 -3.994 1.00 83.19 273 GLU A O 1
ATOM 2221 N N . ARG A 1 274 ? 9.472 -0.305 -2.225 1.00 86.88 274 ARG A N 1
ATOM 2222 C CA . ARG A 1 274 ? 10.025 -1.659 -2.168 1.00 86.88 274 ARG A CA 1
ATOM 2223 C C . ARG A 1 274 ? 9.773 -2.422 -3.468 1.00 86.88 274 ARG A C 1
ATOM 2225 O O . ARG A 1 274 ? 10.712 -3.009 -4.004 1.00 86.88 274 ARG A O 1
ATOM 2232 N N . LEU A 1 275 ? 8.541 -2.392 -3.979 1.00 81.50 275 LEU A N 1
ATOM 2233 C CA . LEU A 1 275 ? 8.178 -3.063 -5.230 1.00 81.50 275 LEU A CA 1
ATOM 2234 C C . LEU A 1 275 ? 8.943 -2.489 -6.429 1.00 81.50 275 LEU A C 1
ATOM 2236 O O . LEU A 1 275 ? 9.404 -3.256 -7.273 1.00 81.50 275 LEU A O 1
ATOM 2240 N N . LYS A 1 276 ? 9.141 -1.162 -6.487 1.00 80.75 276 LYS A N 1
ATOM 2241 C CA . LYS A 1 276 ? 9.965 -0.521 -7.530 1.00 80.75 276 LYS A CA 1
ATOM 2242 C C . LYS A 1 276 ? 11.392 -1.065 -7.525 1.00 80.75 276 LYS A C 1
ATOM 2244 O O . LYS A 1 276 ? 11.886 -1.478 -8.572 1.00 80.75 276 LYS A O 1
ATOM 2249 N N . ILE A 1 277 ? 12.027 -1.111 -6.351 1.00 82.56 277 ILE A N 1
ATOM 2250 C CA . ILE A 1 277 ? 13.385 -1.648 -6.205 1.00 82.56 277 ILE A CA 1
ATOM 2251 C C . ILE A 1 277 ? 13.401 -3.117 -6.620 1.00 82.56 277 ILE A C 1
ATOM 2253 O O . ILE A 1 277 ? 14.203 -3.486 -7.471 1.00 82.56 277 ILE A O 1
ATOM 2257 N N . GLN A 1 278 ? 12.509 -3.955 -6.078 1.00 84.38 278 GLN A N 1
ATOM 2258 C CA . GLN A 1 278 ? 12.445 -5.389 -6.399 1.00 84.38 278 GLN A CA 1
ATOM 2259 C C . GLN A 1 278 ? 12.304 -5.634 -7.901 1.00 84.38 278 GLN A C 1
ATOM 2261 O O . GLN A 1 278 ? 13.012 -6.471 -8.455 1.00 84.38 278 GLN A O 1
ATOM 2266 N N . TYR A 1 279 ? 11.433 -4.879 -8.563 1.00 79.50 279 TYR A N 1
ATOM 2267 C CA . TYR A 1 279 ? 11.225 -5.007 -9.992 1.00 79.50 279 TYR A CA 1
ATOM 2268 C C . TYR A 1 279 ? 12.484 -4.659 -10.804 1.00 79.50 279 TYR A C 1
ATOM 2270 O O . TYR A 1 279 ? 12.944 -5.473 -11.608 1.00 79.50 279 TYR A O 1
ATOM 2278 N N . VAL A 1 280 ? 13.075 -3.481 -10.570 1.00 79.31 280 VAL A N 1
ATOM 2279 C CA . VAL A 1 280 ? 14.298 -3.061 -11.277 1.00 79.31 280 VAL A CA 1
ATOM 2280 C C . VAL A 1 280 ? 15.443 -4.033 -10.995 1.00 79.31 280 VAL A C 1
ATOM 2282 O O . VAL A 1 280 ? 16.191 -4.399 -11.898 1.00 79.31 280 VAL A O 1
ATOM 2285 N N . SER A 1 281 ? 15.535 -4.524 -9.762 1.00 84.25 281 SER A N 1
ATOM 2286 C CA . SER A 1 281 ? 16.517 -5.537 -9.371 1.00 84.25 281 SER A CA 1
ATOM 2287 C C . SER A 1 281 ? 16.327 -6.839 -10.134 1.00 84.25 281 SER A C 1
ATOM 2289 O O . SER A 1 281 ? 17.306 -7.424 -10.578 1.00 84.25 281 SER A O 1
ATOM 2291 N N . HIS A 1 282 ? 15.085 -7.299 -10.302 1.00 82.12 282 HIS A N 1
ATOM 2292 C CA . HIS A 1 282 ? 14.782 -8.526 -11.033 1.00 82.12 282 HIS A CA 1
ATOM 2293 C C . HIS A 1 282 ? 15.173 -8.413 -12.508 1.00 82.12 282 HIS A C 1
ATOM 2295 O O . HIS A 1 282 ? 15.859 -9.284 -13.034 1.00 82.12 282 HIS A O 1
ATOM 2301 N N . MET A 1 283 ? 14.806 -7.301 -13.143 1.00 80.88 283 MET A N 1
ATOM 2302 C CA . MET A 1 283 ? 15.181 -6.990 -14.521 1.00 80.88 283 MET A CA 1
ATOM 2303 C C . MET A 1 283 ? 16.691 -6.971 -14.733 1.00 80.88 283 MET A C 1
ATOM 2305 O O . MET A 1 283 ? 17.207 -7.596 -15.658 1.00 80.88 283 MET A O 1
ATOM 2309 N N . LEU A 1 284 ? 17.404 -6.242 -13.871 1.00 81.88 284 LEU A N 1
ATOM 2310 C CA . LEU A 1 284 ? 18.852 -6.134 -13.960 1.00 81.88 284 LEU A CA 1
ATOM 2311 C C . LEU A 1 284 ? 19.518 -7.474 -13.658 1.00 81.88 284 LEU A C 1
ATOM 2313 O O . LEU A 1 284 ? 20.442 -7.842 -14.369 1.00 81.88 284 LEU A O 1
ATOM 2317 N N . ALA A 1 285 ? 19.029 -8.232 -12.674 1.00 84.62 285 ALA A N 1
ATOM 2318 C CA . ALA A 1 285 ? 19.536 -9.567 -12.367 1.00 84.62 285 ALA A CA 1
ATOM 2319 C C . ALA A 1 285 ? 19.340 -10.542 -13.537 1.00 84.62 285 ALA A C 1
ATOM 2321 O O . ALA A 1 285 ? 20.242 -11.324 -13.831 1.00 84.62 285 ALA A O 1
ATOM 2322 N N . GLN A 1 286 ? 18.206 -10.475 -14.237 1.00 83.25 286 GLN A N 1
ATOM 2323 C CA . GLN A 1 286 ? 17.974 -11.276 -15.436 1.00 83.25 286 GLN A CA 1
ATOM 2324 C C . GLN A 1 286 ? 18.948 -10.887 -16.556 1.00 83.25 286 GLN A C 1
ATOM 2326 O O . GLN A 1 286 ? 19.692 -11.737 -17.038 1.00 83.25 286 GLN A O 1
ATOM 2331 N N . ALA A 1 287 ? 19.042 -9.597 -16.892 1.00 77.69 287 ALA A N 1
ATOM 2332 C CA . ALA A 1 287 ? 19.985 -9.111 -17.902 1.00 77.69 287 ALA A CA 1
ATOM 2333 C C . ALA A 1 287 ? 21.454 -9.434 -17.554 1.00 77.69 287 ALA A C 1
ATOM 2335 O O . ALA A 1 287 ? 22.276 -9.664 -18.445 1.00 77.69 287 ALA A O 1
ATOM 2336 N N . TYR A 1 288 ? 21.773 -9.470 -16.258 1.00 81.88 288 TYR A N 1
ATOM 2337 C CA . TYR A 1 288 ? 23.078 -9.852 -15.731 1.00 81.88 288 TYR A CA 1
ATOM 2338 C C . TYR A 1 288 ? 23.411 -11.318 -16.020 1.00 81.88 288 TYR A C 1
ATOM 2340 O O . TYR A 1 288 ? 24.514 -11.603 -16.495 1.00 81.88 288 TYR A O 1
ATOM 2348 N N . ARG A 1 289 ? 22.452 -12.226 -15.788 1.00 83.44 289 ARG A N 1
ATOM 2349 C CA . ARG A 1 289 ? 22.582 -13.677 -16.019 1.00 83.44 289 ARG A CA 1
ATOM 2350 C C . ARG A 1 289 ? 22.559 -14.057 -17.493 1.00 83.44 289 ARG A C 1
ATOM 2352 O O . ARG A 1 289 ? 23.319 -14.930 -17.897 1.00 83.44 289 ARG A O 1
ATOM 2359 N N . ASP A 1 290 ? 21.740 -13.379 -18.293 1.00 81.31 290 ASP A N 1
ATOM 2360 C CA . ASP A 1 290 ? 21.568 -13.682 -19.718 1.00 81.31 290 ASP A CA 1
ATOM 2361 C C . ASP A 1 290 ? 22.859 -13.469 -20.530 1.00 81.31 290 ASP A C 1
ATOM 2363 O O . ASP A 1 290 ? 22.970 -13.937 -21.662 1.00 81.31 290 ASP A O 1
ATOM 2367 N N . GLY A 1 291 ? 23.847 -12.748 -19.982 1.00 67.06 291 GLY A N 1
ATOM 2368 C CA . GLY A 1 291 ? 25.222 -12.698 -20.494 1.00 67.06 291 GLY A CA 1
ATOM 2369 C C . GLY A 1 291 ? 25.419 -11.939 -21.814 1.00 67.06 291 GLY A C 1
ATOM 2370 O O . GLY A 1 291 ? 26.551 -11.657 -22.199 1.00 67.06 291 GLY A O 1
ATOM 2371 N N . THR A 1 292 ? 24.336 -11.571 -22.497 1.00 68.50 292 THR A N 1
ATOM 2372 C CA . THR A 1 292 ? 24.347 -10.992 -23.851 1.00 68.50 292 THR A CA 1
ATOM 2373 C C . THR A 1 292 ? 24.099 -9.480 -23.871 1.00 68.50 292 THR A C 1
ATOM 2375 O O . THR A 1 292 ? 24.455 -8.807 -24.841 1.00 68.50 292 THR A O 1
ATOM 2378 N N . GLY A 1 293 ? 23.541 -8.920 -22.792 1.00 65.50 293 GLY A N 1
ATOM 2379 C CA . GLY A 1 293 ? 23.180 -7.504 -22.676 1.00 65.50 293 GLY A CA 1
ATOM 2380 C C . 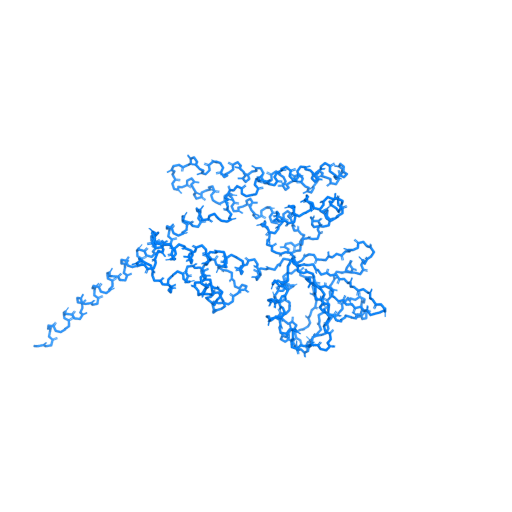GLY A 1 293 ? 24.298 -6.578 -22.175 1.00 65.50 293 GLY A C 1
ATOM 2381 O O . GLY A 1 293 ? 25.374 -7.013 -21.760 1.00 65.50 293 GLY A O 1
ATOM 2382 N N . PHE A 1 294 ? 24.024 -5.268 -22.181 1.00 68.88 294 PHE A N 1
ATOM 2383 C CA . PHE A 1 294 ? 24.903 -4.242 -21.595 1.00 68.88 294 PHE A CA 1
ATOM 2384 C C . PHE A 1 294 ? 25.146 -4.480 -20.098 1.00 68.88 294 PHE A C 1
ATOM 2386 O O . PHE A 1 294 ? 26.278 -4.394 -19.638 1.00 68.88 294 PHE A O 1
ATOM 2393 N N . PHE A 1 295 ? 24.099 -4.873 -19.368 1.00 68.12 295 PHE A N 1
ATOM 2394 C CA . PHE A 1 295 ? 24.156 -5.187 -17.938 1.00 68.12 295 PHE A CA 1
ATOM 2395 C C . PHE A 1 295 ? 24.675 -6.599 -17.627 1.00 68.12 295 PHE A C 1
ATOM 2397 O O . PHE A 1 295 ? 24.512 -7.061 -16.504 1.00 68.12 295 PHE A O 1
ATOM 2404 N N . SER A 1 296 ? 25.271 -7.297 -18.598 1.00 75.38 296 SER A N 1
ATOM 2405 C CA . SER A 1 296 ? 25.792 -8.654 -18.400 1.00 75.38 296 SER A CA 1
ATOM 2406 C C . SER A 1 296 ? 26.951 -8.696 -17.407 1.00 75.38 296 SER A C 1
ATOM 2408 O O . SER A 1 296 ? 27.739 -7.753 -17.302 1.00 75.38 296 SER A O 1
ATOM 2410 N N . GLN A 1 297 ? 27.125 -9.853 -16.766 1.00 78.31 297 GLN A N 1
ATOM 2411 C CA . GLN A 1 297 ? 28.217 -10.114 -15.825 1.00 78.31 297 GLN A CA 1
ATOM 2412 C C . GLN A 1 297 ? 29.621 -9.793 -16.372 1.00 78.31 297 GLN A C 1
ATOM 2414 O O . GLN A 1 297 ? 30.516 -9.441 -15.610 1.00 78.31 297 GLN A O 1
ATOM 2419 N N . THR A 1 298 ? 29.828 -9.897 -17.688 1.00 74.75 298 THR A N 1
ATOM 2420 C CA . THR A 1 298 ? 31.132 -9.642 -18.327 1.00 74.75 298 THR A CA 1
ATOM 2421 C C . THR A 1 298 ? 31.415 -8.162 -18.584 1.00 74.75 298 THR A C 1
ATOM 2423 O O . THR A 1 298 ? 32.567 -7.796 -18.808 1.00 74.75 298 THR A O 1
ATOM 2426 N N . LYS A 1 299 ? 30.384 -7.310 -18.564 1.00 72.50 299 LYS A N 1
ATOM 2427 C CA . LYS A 1 299 ? 30.466 -5.887 -18.933 1.00 72.50 299 LYS A CA 1
ATOM 2428 C C . LYS A 1 299 ? 30.112 -4.945 -17.789 1.00 72.50 299 LYS A C 1
ATOM 2430 O O . LYS A 1 299 ? 30.483 -3.776 -17.839 1.00 72.50 299 LYS A O 1
ATOM 2435 N N . PHE A 1 300 ? 29.406 -5.437 -16.774 1.00 77.25 300 PHE A N 1
ATOM 2436 C CA . PHE A 1 300 ? 28.843 -4.605 -15.724 1.00 77.25 300 PHE A CA 1
ATOM 2437 C C . PHE A 1 300 ? 29.079 -5.226 -14.339 1.00 77.25 300 PHE A C 1
ATOM 2439 O O . PHE A 1 300 ? 28.675 -6.365 -14.121 1.00 77.25 300 PHE A O 1
ATOM 2446 N N . PRO A 1 301 ? 29.723 -4.524 -13.387 1.00 83.50 301 PRO A N 1
ATOM 2447 C CA . PRO A 1 301 ? 29.905 -5.031 -12.026 1.00 83.50 301 PRO A CA 1
ATOM 2448 C C . PRO A 1 301 ? 28.574 -5.209 -11.287 1.00 83.50 301 PRO A C 1
ATOM 2450 O O . PRO A 1 301 ? 27.663 -4.384 -11.419 1.00 83.50 301 PRO A O 1
ATOM 2453 N N . ILE A 1 302 ? 28.476 -6.257 -10.465 1.00 83.75 302 ILE A N 1
ATOM 2454 C CA . ILE A 1 302 ? 27.258 -6.552 -9.695 1.00 83.75 302 ILE A CA 1
ATOM 2455 C C . ILE A 1 302 ? 26.939 -5.431 -8.702 1.00 83.75 302 ILE A C 1
ATOM 2457 O O . ILE A 1 302 ? 25.781 -5.055 -8.553 1.00 83.75 302 ILE A O 1
ATOM 2461 N N . GLU A 1 303 ? 27.956 -4.828 -8.086 1.00 85.69 303 GLU A N 1
ATOM 2462 C CA . GLU A 1 303 ? 27.810 -3.735 -7.123 1.00 85.69 303 GLU A CA 1
ATOM 2463 C C . GLU A 1 303 ? 27.169 -2.508 -7.775 1.00 85.69 303 GLU A C 1
ATOM 2465 O O . GLU A 1 303 ? 26.340 -1.830 -7.167 1.00 85.69 303 GLU A O 1
ATOM 2470 N N . LEU A 1 304 ? 27.512 -2.241 -9.039 1.00 81.94 304 LEU A N 1
ATOM 2471 C CA . LEU A 1 304 ? 26.934 -1.138 -9.795 1.00 81.94 304 LEU A CA 1
ATOM 2472 C C . LEU A 1 304 ? 25.489 -1.450 -10.211 1.00 81.94 304 LEU A C 1
ATOM 2474 O O . LEU A 1 304 ? 24.642 -0.562 -10.147 1.00 81.94 304 LEU A O 1
ATOM 2478 N N . ALA A 1 305 ? 25.177 -2.699 -10.576 1.00 81.44 305 ALA A N 1
ATOM 2479 C CA . ALA A 1 305 ? 23.808 -3.117 -10.895 1.00 81.44 305 ALA A CA 1
ATOM 2480 C C . ALA A 1 305 ? 22.888 -3.049 -9.664 1.00 81.44 305 ALA A C 1
ATOM 2482 O O . ALA A 1 305 ? 21.772 -2.535 -9.746 1.00 81.44 305 ALA A O 1
ATOM 2483 N N . VAL A 1 306 ? 23.387 -3.493 -8.507 1.00 85.69 306 VAL A N 1
ATOM 2484 C CA . VAL A 1 306 ? 22.704 -3.367 -7.212 1.00 85.69 306 VAL A CA 1
ATOM 2485 C C . VAL A 1 306 ? 22.478 -1.900 -6.862 1.00 85.69 306 VAL A C 1
ATOM 2487 O O . VAL A 1 306 ? 21.372 -1.546 -6.460 1.00 85.69 306 VAL A O 1
ATOM 2490 N N . LYS A 1 307 ? 23.480 -1.035 -7.065 1.00 84.38 307 LYS A N 1
ATOM 2491 C CA . LYS A 1 307 ? 23.342 0.403 -6.816 1.00 84.38 307 LYS A CA 1
ATOM 2492 C C . LYS A 1 307 ? 22.280 1.051 -7.707 1.00 84.38 307 LYS A C 1
ATOM 2494 O O . LYS A 1 307 ? 21.461 1.821 -7.223 1.00 84.38 307 LYS A O 1
ATOM 2499 N N . ILE A 1 308 ? 22.243 0.715 -8.997 1.00 79.00 308 ILE A N 1
ATOM 2500 C CA . ILE A 1 308 ? 21.205 1.228 -9.907 1.00 79.00 308 ILE A CA 1
ATOM 2501 C C . ILE A 1 308 ? 19.817 0.793 -9.438 1.00 79.00 308 ILE A C 1
ATOM 2503 O O . ILE A 1 308 ? 18.892 1.601 -9.392 1.00 79.00 308 ILE A O 1
ATOM 2507 N N . ALA A 1 309 ? 19.672 -0.475 -9.060 1.00 80.94 309 ALA A N 1
ATOM 2508 C CA . ALA A 1 309 ? 18.422 -0.993 -8.533 1.00 80.94 309 ALA A CA 1
ATOM 2509 C C . ALA A 1 309 ? 17.998 -0.316 -7.219 1.00 80.94 309 ALA A C 1
ATOM 2511 O O . ALA A 1 309 ? 16.820 0.000 -7.060 1.00 80.94 309 ALA A O 1
ATOM 2512 N N . SER A 1 310 ? 18.926 -0.057 -6.291 1.00 83.62 310 SER A N 1
ATOM 2513 C CA . SER A 1 310 ? 18.616 0.675 -5.057 1.00 83.62 310 SER A CA 1
ATOM 2514 C C . SER A 1 310 ? 18.229 2.129 -5.333 1.00 83.62 310 SER A C 1
ATOM 2516 O O . SER A 1 310 ? 17.293 2.641 -4.719 1.00 83.62 310 SER A O 1
ATOM 2518 N N . ASP A 1 311 ? 18.901 2.768 -6.293 1.00 82.81 311 ASP A N 1
ATOM 2519 C CA . ASP A 1 311 ? 18.674 4.162 -6.688 1.00 82.81 311 ASP A CA 1
ATOM 2520 C C . ASP A 1 311 ? 17.367 4.346 -7.485 1.00 82.81 311 ASP A C 1
ATOM 2522 O O . ASP A 1 311 ? 16.912 5.475 -7.675 1.00 82.81 311 ASP A O 1
ATOM 2526 N N . ALA A 1 312 ? 16.700 3.254 -7.885 1.00 77.44 312 ALA A N 1
ATOM 2527 C CA . ALA A 1 312 ? 15.358 3.296 -8.469 1.00 77.44 312 ALA A CA 1
ATOM 2528 C C . ALA A 1 312 ? 14.314 3.911 -7.518 1.00 77.44 312 ALA A C 1
ATOM 2530 O O . ALA A 1 312 ? 13.274 4.397 -7.967 1.00 77.44 312 ALA A O 1
ATOM 2531 N N . SER A 1 313 ? 14.588 3.904 -6.210 1.00 73.94 313 SER A N 1
ATOM 2532 C CA . SER A 1 313 ? 13.811 4.634 -5.216 1.00 73.94 313 SER A CA 1
ATOM 2533 C C . SER A 1 313 ? 14.581 5.857 -4.725 1.00 73.94 313 SER A C 1
ATOM 2535 O O . SER A 1 313 ? 15.561 5.742 -3.988 1.00 73.94 313 SER A O 1
ATOM 2537 N N . SER A 1 314 ? 14.075 7.051 -5.031 1.00 71.06 314 SER A N 1
ATOM 2538 C CA . SER A 1 314 ? 14.557 8.308 -4.441 1.00 71.06 314 SER A CA 1
ATOM 2539 C C . SER A 1 314 ? 13.862 8.657 -3.119 1.00 71.06 314 SER A C 1
ATOM 2541 O O . SER A 1 314 ? 14.107 9.717 -2.554 1.00 71.06 314 SER A O 1
ATOM 2543 N N . SER A 1 315 ? 12.958 7.799 -2.640 1.00 73.69 315 SER A N 1
ATOM 2544 C CA . SER A 1 315 ? 12.141 8.053 -1.455 1.00 73.69 315 SER A CA 1
ATOM 2545 C C . SER A 1 315 ? 12.917 7.811 -0.165 1.00 73.69 315 SER A C 1
ATOM 2547 O O . SER A 1 315 ? 13.692 6.861 -0.067 1.00 73.69 315 SER A O 1
ATOM 2549 N N . GLU A 1 316 ? 12.652 8.619 0.855 1.00 79.75 316 GLU A N 1
ATOM 2550 C CA . GLU A 1 316 ? 13.155 8.402 2.218 1.00 79.75 316 GLU A CA 1
ATOM 2551 C C . GLU A 1 316 ? 12.347 7.343 2.983 1.00 79.75 316 GLU A C 1
ATOM 2553 O O . GLU A 1 316 ? 12.702 6.989 4.100 1.00 79.75 316 GLU A O 1
ATOM 2558 N N . ALA A 1 317 ? 11.287 6.786 2.377 1.00 80.31 317 ALA A N 1
ATOM 2559 C CA . ALA A 1 317 ? 10.449 5.759 2.998 1.00 80.31 317 ALA A CA 1
ATOM 2560 C C . ALA A 1 317 ? 11.206 4.456 3.333 1.00 80.31 317 ALA A C 1
ATOM 2562 O O . ALA A 1 317 ? 10.735 3.668 4.149 1.00 80.31 317 ALA A O 1
ATOM 2563 N N . ILE A 1 318 ? 12.369 4.218 2.721 1.00 84.25 318 ILE A N 1
ATOM 2564 C CA . ILE A 1 318 ? 13.230 3.054 2.959 1.00 84.25 318 ILE A CA 1
ATOM 2565 C C . ILE A 1 318 ? 14.660 3.563 3.171 1.00 84.25 318 ILE A C 1
ATOM 2567 O O . ILE A 1 318 ? 15.124 4.412 2.408 1.00 84.25 318 ILE A O 1
ATOM 2571 N N . SER A 1 319 ? 15.377 3.049 4.174 1.00 86.06 319 SER A N 1
ATOM 2572 C CA . SER A 1 319 ? 16.779 3.429 4.400 1.00 86.06 319 SER A CA 1
ATOM 2573 C C . SER A 1 319 ? 17.687 2.940 3.264 1.00 86.06 319 SER A C 1
ATOM 2575 O O . SER A 1 319 ? 17.401 1.928 2.627 1.00 86.06 319 SER A O 1
ATOM 2577 N N . MET A 1 320 ? 18.806 3.624 3.004 1.00 86.25 320 MET A N 1
ATOM 2578 C CA . MET A 1 320 ? 19.727 3.232 1.921 1.00 86.25 320 MET A CA 1
ATOM 2579 C C . MET A 1 320 ? 20.290 1.815 2.086 1.00 86.25 320 MET A C 1
ATOM 2581 O O . MET A 1 320 ? 20.373 1.071 1.104 1.00 86.25 320 MET A O 1
ATOM 2585 N N . ASP A 1 321 ? 20.616 1.417 3.316 1.00 88.50 321 ASP A N 1
ATOM 2586 C CA . ASP A 1 321 ? 21.079 0.058 3.620 1.00 88.50 321 ASP A CA 1
ATOM 2587 C C . ASP A 1 321 ? 20.012 -0.974 3.251 1.00 88.50 321 ASP A C 1
ATOM 2589 O O . ASP A 1 321 ? 20.291 -1.990 2.613 1.00 88.50 321 ASP A O 1
ATOM 2593 N N . GLU A 1 322 ? 18.754 -0.681 3.584 1.00 89.69 322 GLU A N 1
ATOM 2594 C CA . GLU A 1 322 ? 17.642 -1.552 3.249 1.00 89.69 322 GLU A CA 1
ATOM 2595 C C . GLU A 1 322 ? 17.383 -1.594 1.737 1.00 89.69 322 GLU A C 1
ATOM 2597 O O . GLU A 1 322 ? 17.196 -2.683 1.195 1.00 89.69 322 GLU A O 1
ATOM 2602 N N . LYS A 1 323 ? 17.431 -0.459 1.026 1.00 88.62 323 LYS A N 1
ATOM 2603 C CA . LYS A 1 323 ? 17.311 -0.441 -0.443 1.00 88.62 323 LYS A CA 1
ATOM 2604 C C . LYS A 1 323 ? 18.362 -1.338 -1.095 1.00 88.62 323 LYS A C 1
ATOM 2606 O O . LYS A 1 323 ? 18.036 -2.131 -1.976 1.00 88.62 323 LYS A O 1
ATOM 2611 N N . THR A 1 324 ? 19.602 -1.255 -0.617 1.00 89.31 324 THR A N 1
ATOM 2612 C CA . THR A 1 324 ? 20.727 -2.071 -1.095 1.00 89.31 324 THR A CA 1
ATOM 2613 C C . THR A 1 324 ? 20.497 -3.555 -0.810 1.00 89.31 324 THR A C 1
ATOM 2615 O O . THR A 1 324 ? 20.726 -4.394 -1.684 1.00 89.31 324 THR A O 1
ATOM 2618 N N . GLN A 1 325 ? 19.984 -3.894 0.377 1.00 90.69 325 GLN A N 1
ATOM 2619 C CA . GLN A 1 325 ? 19.659 -5.271 0.753 1.00 90.69 325 GLN A CA 1
ATOM 2620 C C . GLN A 1 325 ? 18.545 -5.857 -0.129 1.00 90.69 325 GLN A C 1
ATOM 2622 O O . GLN A 1 325 ? 18.663 -6.986 -0.610 1.00 90.69 325 GLN A O 1
ATOM 2627 N N . ILE A 1 326 ? 17.479 -5.085 -0.369 1.00 88.62 326 ILE A N 1
ATOM 2628 C CA . ILE A 1 326 ? 16.374 -5.470 -1.258 1.00 88.62 326 ILE A CA 1
ATOM 2629 C C . ILE A 1 326 ? 16.902 -5.722 -2.666 1.00 88.62 326 ILE A C 1
ATOM 2631 O O . ILE A 1 326 ? 16.570 -6.743 -3.271 1.00 88.62 326 ILE A O 1
ATOM 2635 N N . ALA A 1 327 ? 17.743 -4.813 -3.163 1.00 87.00 327 ALA A N 1
ATOM 2636 C CA . ALA A 1 327 ? 18.300 -4.915 -4.497 1.00 87.00 327 ALA A CA 1
ATOM 2637 C C . ALA A 1 327 ? 19.178 -6.157 -4.661 1.00 87.00 327 ALA A C 1
ATOM 2639 O O . ALA A 1 327 ? 18.949 -6.982 -5.547 1.00 87.00 327 ALA A O 1
ATOM 2640 N N . SER A 1 328 ? 20.117 -6.341 -3.733 1.00 89.38 328 SER A N 1
ATOM 2641 C CA . SER A 1 328 ? 21.057 -7.464 -3.708 1.00 89.38 328 SER A CA 1
ATOM 2642 C C . SER A 1 328 ? 20.359 -8.817 -3.760 1.00 89.38 328 SER A C 1
ATOM 2644 O O . SER A 1 328 ? 20.811 -9.718 -4.465 1.00 89.38 328 SER A O 1
ATOM 2646 N N . TYR 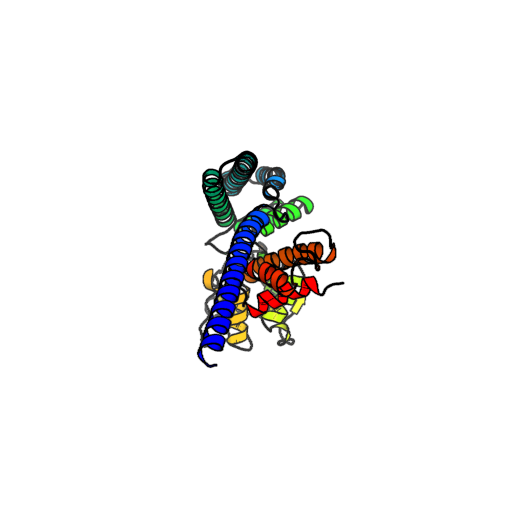A 1 329 ? 19.240 -8.971 -3.052 1.00 88.19 329 TYR A N 1
ATOM 2647 C CA . TYR A 1 329 ? 18.542 -10.248 -2.943 1.00 88.19 329 TYR A CA 1
ATOM 2648 C C . TYR A 1 329 ? 18.143 -10.846 -4.304 1.00 88.19 329 TYR A C 1
ATOM 2650 O O . TYR A 1 329 ? 18.228 -12.059 -4.490 1.00 88.19 329 TYR A O 1
ATOM 2658 N N . SER A 1 330 ? 17.780 -10.013 -5.287 1.00 82.31 330 SER A N 1
ATOM 2659 C CA . SER A 1 330 ? 17.374 -10.500 -6.616 1.00 82.31 330 SER A CA 1
ATOM 2660 C C . SER A 1 330 ? 18.535 -11.081 -7.422 1.00 82.31 330 SER A C 1
ATOM 2662 O O . SER A 1 330 ? 18.314 -12.014 -8.188 1.00 82.31 330 SER A O 1
ATOM 2664 N N . PHE A 1 331 ? 19.761 -10.590 -7.219 1.00 81.75 331 PHE A N 1
ATOM 2665 C CA . PHE A 1 331 ? 20.957 -11.077 -7.914 1.00 81.75 331 PHE A CA 1
ATOM 2666 C C . PHE A 1 331 ? 21.462 -12.412 -7.356 1.00 81.75 331 PHE A C 1
ATOM 2668 O O . PHE A 1 331 ? 22.031 -13.198 -8.105 1.00 81.75 331 PHE A O 1
ATOM 2675 N N . HIS A 1 332 ? 21.185 -12.700 -6.081 1.00 77.81 332 HIS A N 1
ATOM 2676 C CA . HIS A 1 332 ? 21.594 -13.934 -5.396 1.00 77.81 332 HIS A CA 1
ATOM 2677 C C . HIS A 1 332 ? 20.568 -15.073 -5.503 1.00 77.81 332 HIS A C 1
ATOM 2679 O O . HIS 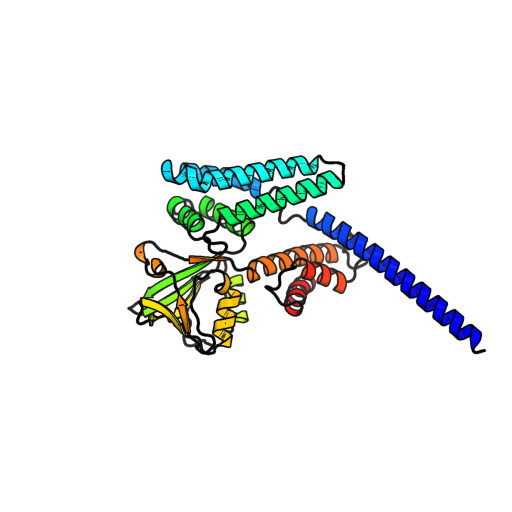A 1 332 ? 20.800 -16.160 -4.975 1.00 77.81 332 HIS A O 1
ATOM 2685 N N . ARG A 1 333 ? 19.420 -14.839 -6.151 1.00 63.56 333 ARG A N 1
ATOM 2686 C CA . ARG A 1 333 ? 18.490 -15.922 -6.493 1.00 63.56 333 ARG A CA 1
ATOM 2687 C C . ARG A 1 333 ? 19.118 -16.821 -7.577 1.00 63.56 333 ARG A C 1
ATOM 2689 O O . ARG A 1 333 ? 19.831 -16.282 -8.420 1.00 63.56 333 ARG A O 1
ATOM 2696 N N . PRO A 1 334 ? 18.883 -18.144 -7.549 1.00 51.47 334 PRO A N 1
ATOM 2697 C CA . PRO A 1 334 ? 19.360 -19.040 -8.597 1.00 51.47 334 PRO A CA 1
ATOM 2698 C C . PRO A 1 334 ? 18.881 -18.633 -9.997 1.00 51.47 334 PRO A C 1
ATOM 2700 O O . PRO A 1 334 ? 17.854 -17.909 -10.108 1.00 51.47 334 PRO A O 1
#